Protein AF-A0A9D2WQG0-F1 (afdb_monomer_lite)

Secondary structure (DSSP, 8-state):
--HHHHHHHHHHHHHHHHSS--------------EEETTEEE--TTT-EEETTEEEEEHHHHHHHTT-EEEEETTTTEEEEEETTEEEEEETT-SEEEETTEEEE-SS--EEETTEEEEEHHHHTTSSS------S---------------PPP--HHHHHHHHT-TTS-EEEEE-S-HHHHHT---TT-EE--TTTHHHHHHHH---SSSEEEEE-SSSHHHHHHHT--

Foldseek 3Di:
DPPVVVVVVVVVVVVVVVPPDDDPPPPPQVADPFDDDPNDTQRLGPAWDQDPNFIWGFPCSLQVVVVWDWDADPVQQWIWTDDDPWIWIAHPFDQWIDINNDTGGHPHGFHADPNTTIDTSVVSHCSPDPPPPPDDDDDDDDDDDDDDFDDDDDDDPVVVVVQVPPPVADEAEEEQDDPVVVVVDDDPNYDYDHLVCLLPCVVVPVVDPPHHYHYDYPPCPSSVSSNRHD

Radius of gyration: 28.99 Å; chains: 1; bounding box: 103×36×68 Å

Organism: NCBI:txid182264

Structure (mmCIF, N/CA/C/O backbone):
data_AF-A0A9D2WQG0-F1
#
_entry.id   AF-A0A9D2WQG0-F1
#
loop_
_atom_site.group_PDB
_atom_site.id
_atom_site.type_symbol
_atom_site.label_atom_id
_atom_site.label_alt_id
_atom_site.label_comp_id
_atom_site.label_asym_id
_atom_site.label_entity_id
_atom_site.label_seq_id
_atom_site.pdbx_PDB_ins_code
_atom_site.Cartn_x
_atom_site.Cartn_y
_atom_site.Cartn_z
_atom_site.occupancy
_atom_site.B_iso_or_equiv
_atom_site.auth_seq_id
_atom_site.auth_comp_id
_atom_site.auth_asym_id
_atom_site.auth_atom_id
_atom_site.pdbx_PDB_model_num
ATOM 1 N N . MET A 1 1 ? -70.415 -8.897 -39.536 1.00 55.00 1 MET A N 1
ATOM 2 C CA . MET A 1 1 ? -68.997 -8.708 -39.123 1.00 55.00 1 MET A CA 1
ATOM 3 C C . MET A 1 1 ? -68.799 -8.681 -37.590 1.00 55.00 1 MET A C 1
ATOM 5 O O . MET A 1 1 ? -67.846 -8.077 -37.112 1.00 55.00 1 MET A O 1
ATOM 9 N N . SER A 1 2 ? -69.648 -9.351 -36.794 1.00 59.53 2 SER A N 1
ATOM 10 C CA . SER A 1 2 ? -69.689 -9.201 -35.322 1.00 59.53 2 SER A CA 1
ATOM 11 C C . SER A 1 2 ? -69.017 -10.330 -34.523 1.00 59.53 2 SER A C 1
ATOM 13 O O . SER A 1 2 ? -68.586 -10.102 -33.397 1.00 59.53 2 SER A O 1
ATOM 15 N N . ASN A 1 3 ? -68.875 -11.533 -35.093 1.00 54.84 3 ASN A N 1
ATOM 16 C CA . ASN A 1 3 ? -68.395 -12.703 -34.343 1.00 54.84 3 ASN A CA 1
ATOM 17 C C . ASN A 1 3 ? -66.867 -12.862 -34.341 1.00 54.84 3 ASN A C 1
ATOM 19 O O . ASN A 1 3 ? -66.312 -13.379 -33.376 1.00 54.84 3 ASN A O 1
ATOM 23 N N . LEU A 1 4 ? -66.171 -12.379 -35.378 1.00 64.56 4 LEU A N 1
ATOM 24 C CA . LEU A 1 4 ? -64.710 -12.490 -35.465 1.00 64.56 4 LEU A CA 1
ATOM 25 C C . LEU A 1 4 ? -64.010 -11.504 -34.518 1.00 64.56 4 LEU A C 1
ATOM 27 O O . LEU A 1 4 ? -63.102 -11.894 -33.79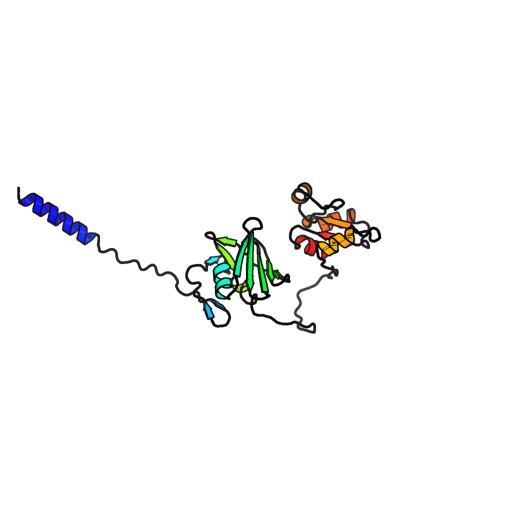6 1.00 64.56 4 LEU A O 1
ATOM 31 N N . LYS A 1 5 ? -64.502 -10.258 -34.424 1.00 61.44 5 LYS A N 1
ATOM 32 C CA . LYS A 1 5 ? -63.958 -9.251 -33.495 1.00 61.44 5 LYS A CA 1
ATOM 33 C C . LYS A 1 5 ? -64.145 -9.654 -32.025 1.00 61.44 5 LYS A C 1
ATOM 35 O O . LYS A 1 5 ? -63.224 -9.484 -31.240 1.00 61.44 5 LYS A O 1
ATOM 40 N N . ARG A 1 6 ? -65.285 -10.264 -31.660 1.00 61.56 6 ARG A N 1
ATOM 41 C CA . ARG A 1 6 ? -65.520 -10.785 -30.297 1.00 61.56 6 ARG A CA 1
ATOM 42 C C . ARG A 1 6 ? -64.604 -11.961 -29.944 1.00 61.56 6 ARG A C 1
ATOM 44 O O . ARG A 1 6 ? -64.091 -11.998 -28.831 1.00 61.56 6 ARG A O 1
ATOM 51 N N . LYS A 1 7 ? -64.354 -12.881 -30.885 1.00 64.25 7 LYS A N 1
ATOM 52 C CA . LYS A 1 7 ? -63.435 -14.014 -30.670 1.00 64.25 7 LYS A CA 1
ATOM 53 C C . LYS A 1 7 ? -61.975 -13.563 -30.557 1.00 64.25 7 LYS A C 1
ATOM 55 O O . LYS A 1 7 ? -61.269 -14.047 -29.683 1.00 64.25 7 LYS A O 1
ATOM 60 N N . VAL A 1 8 ? -61.550 -12.587 -31.365 1.00 69.50 8 VAL A N 1
ATOM 61 C CA . VAL A 1 8 ? -60.187 -12.030 -31.299 1.00 69.50 8 VAL A CA 1
ATOM 62 C C . VAL A 1 8 ? -59.962 -11.258 -29.994 1.00 69.50 8 VAL A C 1
ATOM 64 O O . VAL A 1 8 ? -58.943 -11.465 -29.345 1.00 69.50 8 VAL A O 1
ATOM 67 N N . VAL A 1 9 ? -60.929 -10.447 -29.546 1.00 67.38 9 VAL A N 1
ATOM 68 C CA . VAL A 1 9 ? -60.833 -9.740 -28.254 1.00 67.38 9 VAL A CA 1
ATOM 69 C C . VAL A 1 9 ? -60.824 -10.722 -27.076 1.00 67.38 9 VAL A C 1
ATOM 71 O O . VAL A 1 9 ? -60.046 -10.538 -26.148 1.00 67.38 9 VAL A O 1
ATOM 74 N N . SER A 1 10 ? -61.609 -11.805 -27.132 1.00 64.00 10 SER A N 1
ATOM 75 C CA . SER A 1 10 ? -61.616 -12.836 -26.082 1.00 64.00 10 SER A CA 1
ATOM 76 C C . SER A 1 10 ? -60.317 -13.653 -26.027 1.00 64.00 10 SER A C 1
ATOM 78 O O . SER A 1 10 ? -59.871 -13.992 -24.934 1.00 64.00 10 SER A O 1
ATOM 80 N N . CYS A 1 11 ? -59.691 -13.952 -27.172 1.00 63.59 11 CYS A N 1
ATOM 81 C CA . CYS A 1 11 ? -58.384 -14.620 -27.212 1.00 63.59 11 CYS A CA 1
ATOM 82 C C . CYS A 1 11 ? -57.248 -13.706 -26.729 1.00 63.59 11 CYS A C 1
ATOM 84 O O . CYS A 1 11 ? -56.362 -14.173 -26.018 1.00 63.59 11 CYS A O 1
ATOM 86 N N . LEU A 1 12 ? -57.286 -12.411 -27.063 1.00 63.06 12 LEU A N 1
ATOM 87 C CA . LEU A 1 12 ? -56.279 -11.446 -26.608 1.00 63.06 12 LEU A CA 1
ATOM 88 C C . LEU A 1 12 ? -56.389 -11.158 -25.102 1.00 63.06 12 LEU A C 1
ATOM 90 O O . LEU A 1 12 ? -55.361 -11.054 -24.439 1.00 63.06 12 LEU A O 1
ATOM 94 N N . LEU A 1 13 ? -57.604 -11.115 -24.537 1.00 61.44 13 LEU A N 1
ATOM 95 C CA . LEU A 1 13 ? -57.796 -10.976 -23.086 1.00 61.44 13 LEU A CA 1
ATOM 96 C C . LEU A 1 13 ? -57.322 -12.223 -22.318 1.00 61.44 13 LEU A C 1
ATOM 98 O O . LEU A 1 13 ? -56.735 -12.098 -21.248 1.00 61.44 13 LEU A O 1
ATOM 102 N N . GLY A 1 14 ? -57.546 -13.419 -22.876 1.00 60.59 14 GLY A N 1
ATOM 103 C CA . GLY A 1 14 ? -57.100 -14.681 -22.277 1.00 60.59 14 GLY A CA 1
ATOM 104 C C . GLY A 1 14 ? -55.577 -14.845 -22.274 1.00 60.59 14 GLY A C 1
ATOM 105 O O . GLY A 1 14 ? -55.018 -15.314 -21.289 1.00 60.59 14 GLY A O 1
ATOM 106 N N . ILE A 1 15 ? -54.897 -14.398 -23.336 1.00 62.31 15 ILE A N 1
ATOM 107 C CA . ILE A 1 15 ? -53.425 -14.390 -23.409 1.00 62.31 15 ILE A CA 1
ATOM 108 C C . ILE A 1 15 ? -52.827 -13.325 -22.477 1.00 62.31 15 ILE A C 1
ATOM 110 O O . ILE A 1 15 ? -51.799 -13.581 -21.856 1.00 62.31 15 ILE A O 1
ATOM 114 N N . TYR A 1 16 ? -53.494 -12.176 -22.304 1.00 59.81 16 TYR A N 1
ATOM 115 C CA . TYR A 1 16 ? -53.079 -11.155 -21.334 1.00 59.81 16 TYR A CA 1
ATOM 116 C C . TYR A 1 16 ? -53.211 -11.650 -19.882 1.00 59.81 16 TYR A C 1
ATOM 118 O O . TYR A 1 16 ? -52.336 -11.381 -19.066 1.00 59.81 16 TYR A O 1
ATOM 126 N N . LEU A 1 17 ? -54.242 -12.447 -19.572 1.00 57.31 17 LEU A N 1
ATOM 127 C CA . LEU A 1 17 ? -54.431 -13.039 -18.241 1.00 57.31 17 LEU A CA 1
ATOM 128 C C . LEU A 1 17 ? -53.469 -14.210 -17.947 1.00 57.31 17 LEU A C 1
ATOM 130 O O . LEU A 1 17 ? -53.229 -14.530 -16.786 1.00 57.31 17 LEU A O 1
ATOM 134 N N . LEU A 1 18 ? -52.904 -14.842 -18.984 1.00 51.50 18 LEU A N 1
ATOM 135 C CA . LEU A 1 18 ? -51.912 -15.918 -18.848 1.00 51.50 18 LEU A CA 1
ATOM 136 C C . LEU A 1 18 ? -50.477 -15.383 -18.675 1.00 51.50 18 LEU A C 1
ATOM 138 O O . LEU A 1 18 ? -49.587 -16.132 -18.286 1.00 51.50 18 LEU A O 1
ATOM 142 N N . PHE A 1 19 ? -50.249 -14.092 -18.940 1.00 52.84 19 PHE A N 1
ATOM 143 C CA . PHE A 1 19 ? -48.934 -13.450 -18.830 1.00 52.84 19 PHE A CA 1
ATOM 144 C C . PHE A 1 19 ? -48.714 -12.708 -17.499 1.00 52.84 19 PHE A C 1
ATOM 146 O O . PHE A 1 19 ? -47.602 -12.265 -17.223 1.00 52.84 19 PHE A O 1
ATOM 153 N N . THR A 1 20 ? -49.740 -12.583 -16.649 1.00 53.69 20 THR A N 1
ATOM 154 C CA . THR A 1 20 ? -49.651 -11.876 -15.354 1.00 53.69 20 THR A CA 1
ATOM 155 C C . THR A 1 20 ? -49.352 -12.781 -14.160 1.00 53.69 20 THR A C 1
ATOM 157 O O . THR A 1 20 ? -49.432 -12.326 -13.024 1.00 53.69 20 THR A O 1
ATOM 160 N N . PHE A 1 21 ? -49.015 -14.053 -14.380 1.00 60.06 21 PHE A N 1
ATOM 161 C CA . PHE A 1 21 ? -48.694 -14.988 -13.300 1.00 60.06 21 PHE A CA 1
ATOM 162 C C . PHE A 1 21 ? -47.291 -15.576 -13.472 1.00 60.06 21 PHE A C 1
ATOM 164 O O . PHE A 1 21 ? -47.106 -16.788 -13.540 1.00 60.06 21 PHE A O 1
ATOM 171 N N . LEU A 1 22 ? -46.280 -14.703 -13.532 1.00 60.56 22 LEU A N 1
ATOM 172 C CA . LEU A 1 22 ? -44.981 -15.117 -13.016 1.00 60.56 22 LEU A CA 1
ATOM 173 C C . LEU A 1 22 ? -45.089 -15.103 -11.488 1.00 60.56 22 LEU A C 1
ATOM 175 O O . LEU A 1 22 ? -45.423 -14.053 -10.930 1.00 60.56 22 LEU A O 1
ATOM 179 N N . PRO A 1 23 ? -44.811 -16.220 -10.792 1.00 58.19 23 PRO A N 1
ATOM 180 C CA . PRO A 1 23 ? -44.488 -16.115 -9.384 1.00 58.19 23 PRO A CA 1
ATOM 181 C C . PRO A 1 23 ? -43.295 -15.165 -9.302 1.00 58.19 23 PRO A C 1
ATOM 183 O O . PRO A 1 23 ? -42.311 -15.337 -10.026 1.00 58.19 23 PRO A O 1
ATOM 186 N N . ALA A 1 24 ? -43.410 -14.128 -8.475 1.00 61.81 24 ALA A N 1
ATOM 187 C CA . ALA A 1 24 ? -42.251 -13.363 -8.073 1.00 61.81 24 ALA A CA 1
ATOM 188 C C . ALA A 1 24 ? -41.263 -14.379 -7.494 1.00 61.81 24 ALA A C 1
ATOM 190 O O . ALA A 1 24 ? -41.467 -14.905 -6.402 1.00 61.81 24 ALA A O 1
ATOM 191 N N . VAL A 1 25 ? -40.236 -14.719 -8.272 1.00 53.88 25 VAL A N 1
ATOM 192 C CA . VAL A 1 25 ? -39.009 -15.270 -7.722 1.00 53.88 25 VAL A CA 1
ATOM 193 C C . VAL A 1 25 ? -38.505 -14.151 -6.831 1.00 53.88 25 VAL A C 1
ATOM 195 O O . VAL A 1 25 ? -37.911 -13.182 -7.299 1.00 53.88 25 VAL A O 1
ATOM 198 N N . CYS A 1 26 ? -38.854 -14.229 -5.551 1.00 42.22 26 CYS A N 1
ATOM 199 C CA . CYS A 1 26 ? -38.124 -13.524 -4.526 1.00 42.22 26 CYS A CA 1
ATOM 200 C C . CYS A 1 26 ? -36.711 -14.084 -4.633 1.00 42.22 26 CYS A C 1
ATOM 202 O O . CYS A 1 26 ? -36.468 -15.237 -4.280 1.00 42.22 26 CYS A O 1
ATOM 204 N N . ALA A 1 27 ? -35.813 -13.313 -5.243 1.00 58.03 27 ALA A N 1
ATOM 205 C CA . ALA A 1 27 ? -34.399 -13.559 -5.086 1.00 58.03 27 ALA A CA 1
ATOM 206 C C . ALA A 1 27 ? -34.145 -13.507 -3.578 1.00 58.03 27 ALA A C 1
ATOM 208 O O . ALA A 1 27 ? -34.319 -12.463 -2.952 1.00 58.03 27 ALA A O 1
ATOM 209 N N . GLU A 1 28 ? -33.834 -14.654 -2.988 1.00 49.28 28 GLU A N 1
ATOM 210 C CA . GLU A 1 28 ? -33.320 -14.719 -1.631 1.00 49.28 28 GLU A CA 1
ATOM 211 C C . GLU A 1 28 ? -31.863 -14.269 -1.732 1.00 49.28 28 GLU A C 1
ATOM 213 O O . GLU A 1 28 ? -30.939 -15.050 -1.954 1.00 49.28 28 GLU A O 1
ATOM 218 N N . GLU A 1 29 ? -31.677 -12.951 -1.727 1.00 46.50 29 GLU A N 1
ATOM 219 C CA . GLU A 1 29 ? -30.371 -12.363 -1.491 1.00 46.50 29 GLU A CA 1
ATOM 220 C C . GLU A 1 29 ? -30.005 -12.722 -0.049 1.00 46.50 29 GLU A C 1
ATOM 222 O O . GLU A 1 29 ? -30.834 -12.599 0.852 1.00 46.50 29 GLU A O 1
ATOM 227 N N . LEU A 1 30 ? -28.803 -13.259 0.162 1.00 40.56 30 LEU A N 1
ATOM 228 C CA . LEU A 1 30 ? -28.282 -13.571 1.491 1.00 40.56 30 LEU A CA 1
ATOM 229 C C . LEU A 1 30 ? -28.163 -12.261 2.279 1.00 40.56 30 LEU A C 1
ATOM 231 O O . LEU A 1 30 ? -27.129 -11.598 2.247 1.00 40.56 30 LEU A O 1
ATOM 235 N N . THR A 1 31 ? -29.246 -11.867 2.939 1.00 44.22 31 THR A N 1
ATOM 236 C CA . THR A 1 31 ? -29.311 -10.646 3.729 1.00 44.22 31 THR A CA 1
ATOM 237 C C . THR A 1 31 ? -28.752 -10.902 5.120 1.00 44.22 31 THR A C 1
ATOM 239 O O . THR A 1 31 ? -29.157 -11.848 5.792 1.00 44.22 31 THR A O 1
ATOM 242 N N . ASP A 1 32 ? -27.884 -9.986 5.533 1.00 44.72 32 ASP A N 1
ATOM 243 C CA . ASP A 1 32 ? -27.250 -9.803 6.837 1.00 44.72 32 ASP A CA 1
ATOM 244 C C . ASP A 1 32 ? -25.906 -10.503 7.069 1.00 44.72 32 ASP A C 1
ATOM 246 O O . ASP A 1 32 ? -25.707 -11.267 8.012 1.00 44.72 32 ASP A O 1
ATOM 250 N N . VAL A 1 33 ? -24.893 -10.090 6.295 1.00 46.59 33 VAL A N 1
ATOM 251 C CA . VAL A 1 33 ? -23.537 -9.996 6.863 1.00 46.59 33 VAL A CA 1
ATOM 252 C C . VAL A 1 33 ? -23.467 -8.719 7.703 1.00 46.59 33 VAL A C 1
ATOM 254 O O . VAL A 1 33 ? -23.172 -7.631 7.204 1.00 46.59 33 VAL A O 1
ATOM 257 N N . THR A 1 34 ? -23.758 -8.842 8.997 1.00 45.56 34 THR A N 1
ATOM 258 C CA . THR A 1 34 ? -23.623 -7.741 9.957 1.00 45.56 34 THR A CA 1
ATOM 259 C C . THR A 1 34 ? -22.158 -7.568 10.347 1.00 45.56 34 THR A C 1
ATOM 261 O O . THR A 1 34 ? -21.597 -8.395 11.070 1.00 45.56 34 THR A O 1
ATOM 264 N N . LEU A 1 35 ? -21.529 -6.482 9.892 1.00 46.50 35 LEU A N 1
ATOM 265 C CA . LEU A 1 35 ? -20.227 -6.061 10.403 1.00 46.50 35 LEU A CA 1
ATOM 266 C C . LEU A 1 35 ? -20.463 -5.149 11.612 1.00 46.50 35 LEU A C 1
ATOM 268 O O . LEU A 1 35 ? -20.943 -4.023 11.470 1.00 46.50 35 LEU A O 1
ATOM 272 N N . SER A 1 36 ? -20.137 -5.637 12.806 1.00 47.31 36 SER A N 1
ATOM 273 C CA . SER A 1 36 ? -20.145 -4.823 14.023 1.00 47.31 36 SER A CA 1
ATOM 274 C C . SER A 1 36 ? -18.804 -4.113 14.163 1.00 47.31 36 SER A C 1
ATOM 276 O O . SER A 1 36 ? -17.790 -4.761 14.413 1.00 47.31 36 SER A O 1
ATOM 278 N N . VAL A 1 37 ? -18.796 -2.783 14.048 1.00 52.56 37 VAL A N 1
ATOM 279 C CA . VAL A 1 37 ? -17.627 -1.959 14.392 1.00 52.56 37 VAL A CA 1
ATOM 280 C C . VAL A 1 37 ? -18.011 -1.089 15.587 1.00 52.56 37 VAL A C 1
ATOM 282 O O . VAL A 1 37 ? -18.927 -0.275 15.497 1.00 52.56 37 VAL A O 1
ATOM 285 N N . ASN A 1 38 ? -17.361 -1.296 16.739 1.00 43.19 38 ASN A N 1
ATOM 286 C CA . ASN A 1 38 ? -17.636 -0.572 17.993 1.00 43.19 38 ASN A CA 1
ATOM 287 C C . ASN A 1 38 ? -19.110 -0.623 18.468 1.00 43.19 38 ASN A C 1
ATOM 289 O O . ASN A 1 38 ? -19.630 0.351 19.004 1.00 43.19 38 ASN A O 1
ATOM 293 N N . GLY A 1 39 ? -19.808 -1.746 18.251 1.00 48.88 39 GLY A N 1
ATOM 294 C CA . GLY A 1 39 ? -21.201 -1.939 18.689 1.00 48.88 39 GLY A CA 1
ATOM 295 C C . GLY A 1 39 ? -22.271 -1.300 17.792 1.00 48.88 39 GLY A C 1
ATOM 296 O O . GLY A 1 39 ? -23.459 -1.489 18.048 1.00 48.88 39 GLY A O 1
ATOM 297 N N . LYS A 1 40 ? -21.880 -0.596 16.719 1.00 48.25 40 LYS A N 1
ATOM 298 C CA . LYS A 1 40 ? -22.791 -0.120 15.668 1.00 48.25 40 LYS A CA 1
ATOM 299 C C . LYS A 1 40 ? -22.873 -1.192 14.577 1.00 48.25 40 LYS A C 1
ATOM 301 O O . LYS A 1 40 ? -21.867 -1.502 13.938 1.00 48.25 40 LYS A O 1
ATOM 306 N N . VAL A 1 41 ? -24.057 -1.774 14.386 1.00 53.88 41 VAL A N 1
ATOM 307 C CA . VAL A 1 41 ? -24.316 -2.716 13.288 1.00 53.88 41 VAL A CA 1
ATOM 308 C C . VAL A 1 41 ? -24.329 -1.923 11.987 1.00 53.88 41 VAL A C 1
ATOM 310 O O . VAL A 1 41 ? -25.212 -1.092 11.770 1.00 53.88 41 VAL A O 1
ATOM 313 N N . LEU A 1 42 ? -23.323 -2.144 11.143 1.00 56.44 42 LEU A N 1
ATOM 314 C CA . LEU A 1 42 ? -23.253 -1.525 9.830 1.00 56.44 42 LEU A CA 1
ATOM 315 C C . LEU A 1 42 ? -24.020 -2.389 8.832 1.00 56.44 42 LEU A C 1
ATOM 317 O O . LEU A 1 42 ? -23.685 -3.558 8.633 1.00 56.44 42 LEU A O 1
ATOM 321 N N . ALA A 1 43 ? -25.023 -1.813 8.173 1.00 51.56 43 ALA A N 1
ATOM 322 C CA . ALA A 1 43 ? -25.698 -2.461 7.056 1.00 51.56 43 ALA A CA 1
ATOM 323 C C . ALA A 1 43 ? -24.783 -2.435 5.816 1.00 51.56 43 ALA A C 1
ATOM 325 O O . ALA A 1 43 ? -25.008 -1.686 4.871 1.00 51.56 43 ALA A O 1
ATOM 326 N N . VAL A 1 44 ? -23.739 -3.273 5.793 1.00 53.09 44 VAL A N 1
ATOM 327 C CA . VAL A 1 44 ? -22.827 -3.461 4.635 1.00 53.09 44 VAL A CA 1
ATOM 328 C C . VAL A 1 44 ? -23.479 -4.335 3.542 1.00 53.09 44 VAL A C 1
ATOM 330 O O . VAL A 1 44 ? -22.808 -4.963 2.723 1.00 53.09 44 VAL A O 1
ATOM 333 N N . ASN A 1 45 ? -24.812 -4.395 3.544 1.00 48.06 45 ASN A N 1
ATOM 334 C CA . ASN A 1 45 ? -25.618 -5.545 3.135 1.00 48.06 45 ASN A CA 1
ATOM 335 C C . ASN A 1 45 ? -25.647 -5.858 1.635 1.00 48.06 45 ASN A C 1
ATOM 337 O O . ASN A 1 45 ? -26.208 -6.867 1.249 1.00 48.06 45 ASN A O 1
ATOM 341 N N . SER A 1 46 ? -25.057 -5.029 0.777 1.00 51.62 46 SER A N 1
ATOM 342 C CA . SER A 1 46 ? -25.090 -5.261 -0.677 1.00 5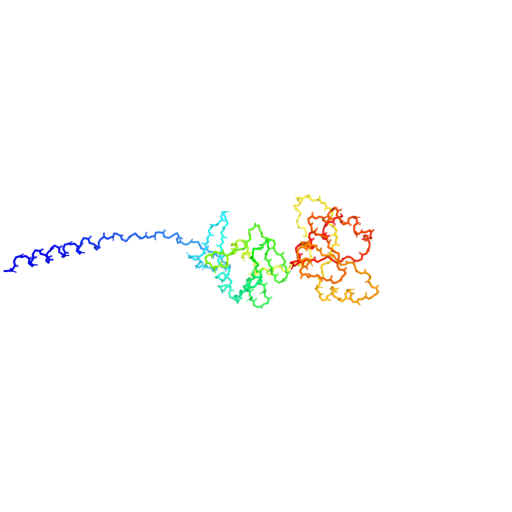1.62 46 SER A CA 1
ATOM 343 C C . SER A 1 46 ? -23.724 -5.184 -1.353 1.00 51.62 46 SER A C 1
ATOM 345 O O . SER A 1 46 ? -23.632 -5.160 -2.579 1.00 51.62 46 SER A O 1
ATOM 347 N N . ALA A 1 47 ? -22.640 -5.080 -0.580 1.00 63.94 47 ALA A N 1
ATOM 348 C CA . ALA A 1 47 ? -21.339 -4.749 -1.156 1.00 63.94 47 ALA A CA 1
ATOM 349 C C . ALA A 1 47 ? -20.149 -5.509 -0.572 1.00 63.94 47 ALA A C 1
ATOM 351 O O . ALA A 1 47 ? -19.074 -5.454 -1.168 1.00 63.94 47 ALA A O 1
ATOM 352 N N . ALA A 1 48 ? -20.308 -6.194 0.561 1.00 72.88 48 ALA A N 1
ATOM 353 C CA . ALA A 1 48 ? -19.294 -7.132 1.016 1.00 72.88 48 ALA A CA 1
ATOM 354 C C . ALA A 1 48 ? -19.284 -8.361 0.098 1.00 72.88 48 ALA A C 1
ATOM 356 O O . ALA A 1 48 ? -20.338 -8.865 -0.284 1.00 72.88 48 ALA A O 1
ATOM 357 N N . ILE A 1 49 ? -18.097 -8.847 -0.252 1.00 76.44 49 ILE A N 1
ATOM 358 C CA . ILE A 1 49 ? -17.937 -10.071 -1.040 1.00 76.44 49 ILE A CA 1
ATOM 359 C C . ILE A 1 49 ? -17.008 -11.022 -0.306 1.00 76.44 49 ILE A C 1
ATOM 361 O O . ILE A 1 49 ? -16.069 -10.592 0.361 1.00 76.44 49 ILE A O 1
ATOM 365 N N . VAL A 1 50 ? -17.244 -12.319 -0.451 1.00 76.75 50 VAL A N 1
ATOM 366 C CA . VAL A 1 50 ? -16.289 -13.335 -0.016 1.00 76.75 50 VAL A CA 1
ATOM 367 C C . VAL A 1 50 ? -15.433 -13.704 -1.214 1.00 76.75 50 VAL A C 1
ATOM 369 O O . VAL A 1 50 ? -15.954 -14.132 -2.240 1.00 76.75 50 VAL A O 1
ATOM 372 N N . ASP A 1 51 ? -14.123 -13.557 -1.077 1.00 68.88 51 ASP A N 1
ATOM 373 C CA . ASP A 1 51 ? -13.163 -14.011 -2.072 1.00 68.88 51 ASP A CA 1
ATOM 374 C C . ASP A 1 51 ? -12.091 -14.867 -1.400 1.00 68.88 51 ASP A C 1
ATOM 376 O O . ASP A 1 51 ? -11.437 -14.424 -0.456 1.00 68.88 51 ASP A O 1
ATOM 380 N N . ASN A 1 52 ? -11.929 -16.107 -1.873 1.00 71.56 52 ASN A N 1
ATOM 381 C CA . ASN A 1 52 ? -10.955 -17.069 -1.344 1.00 71.56 52 ASN A CA 1
ATOM 382 C C . ASN A 1 52 ? -11.006 -17.219 0.191 1.00 71.56 52 ASN A C 1
ATOM 384 O O . ASN A 1 52 ? -9.983 -17.232 0.870 1.00 71.56 52 ASN A O 1
ATOM 388 N N . GLY A 1 53 ? -12.216 -17.277 0.756 1.00 76.00 53 GLY A N 1
ATOM 389 C CA . GLY A 1 53 ? -12.429 -17.389 2.205 1.00 76.00 53 GLY A CA 1
ATOM 390 C C . GLY A 1 53 ? -12.186 -16.097 2.995 1.00 76.00 53 GLY A C 1
ATOM 391 O O . GLY A 1 53 ? -12.379 -16.085 4.206 1.00 76.00 53 GLY A O 1
ATOM 392 N N . THR A 1 54 ? -11.814 -15.001 2.331 1.00 78.81 54 THR A N 1
ATOM 393 C CA . THR A 1 54 ? -11.647 -13.683 2.950 1.00 78.81 54 THR A CA 1
ATOM 394 C C . THR A 1 54 ? -12.838 -12.795 2.631 1.00 78.81 54 THR A C 1
ATOM 396 O O . THR A 1 54 ? -13.203 -12.608 1.471 1.00 78.81 54 THR A O 1
ATOM 399 N N . VAL A 1 55 ? -13.435 -12.206 3.664 1.00 82.44 55 VAL A N 1
ATOM 400 C CA . VAL A 1 55 ? -14.487 -11.201 3.497 1.00 82.44 55 VAL A CA 1
ATOM 401 C C . VAL A 1 55 ? -13.835 -9.876 3.125 1.00 82.44 55 VAL A C 1
ATOM 403 O O . VAL A 1 55 ? -13.065 -9.311 3.903 1.00 82.44 55 VAL A O 1
ATOM 406 N N . LEU A 1 56 ? -14.151 -9.369 1.943 1.00 86.00 56 LEU A N 1
ATOM 407 C CA . LEU A 1 56 ? -13.770 -8.043 1.494 1.00 86.00 56 LEU A CA 1
ATOM 408 C C . LEU A 1 56 ? -14.953 -7.096 1.630 1.00 86.00 56 LEU A C 1
ATOM 410 O O . LEU A 1 56 ? -16.067 -7.405 1.211 1.00 86.00 56 LEU A O 1
ATOM 414 N N . VAL A 1 57 ? -14.689 -5.913 2.159 1.00 88.12 57 VAL A N 1
ATOM 415 C CA . VAL A 1 57 ? -15.681 -4.863 2.379 1.00 88.12 57 VAL A CA 1
ATOM 416 C C . VAL A 1 57 ? -15.290 -3.603 1.609 1.00 88.12 57 VAL A C 1
ATOM 418 O O . VAL A 1 57 ? -14.098 -3.357 1.405 1.00 88.12 57 VAL A O 1
ATOM 421 N N . PRO A 1 58 ? -16.249 -2.776 1.161 1.00 89.75 58 PRO A N 1
ATOM 422 C CA . PRO A 1 58 ? -15.918 -1.544 0.462 1.00 89.75 58 PRO A CA 1
ATOM 423 C C . PRO A 1 58 ? -15.246 -0.559 1.416 1.00 89.75 58 PRO A C 1
ATOM 425 O O . PRO A 1 58 ? -15.853 -0.137 2.401 1.00 89.75 58 PRO A O 1
ATOM 428 N N . PHE A 1 59 ? -14.023 -0.145 1.085 1.00 89.75 59 PHE A N 1
ATOM 429 C CA . PHE A 1 59 ? -13.215 0.785 1.877 1.00 89.75 59 PHE A CA 1
ATOM 430 C C . PHE A 1 59 ? -14.022 2.034 2.247 1.00 89.75 59 PHE A C 1
ATOM 432 O O . PHE A 1 59 ? -14.176 2.364 3.418 1.00 89.75 59 PHE A O 1
ATOM 439 N N . ARG A 1 60 ? -14.635 2.678 1.248 1.00 89.50 60 ARG A N 1
ATOM 440 C CA . ARG A 1 60 ? -15.442 3.883 1.458 1.00 89.50 60 ARG A CA 1
ATOM 441 C C . ARG A 1 60 ? -16.595 3.662 2.441 1.00 89.50 60 ARG A C 1
ATOM 443 O O . ARG A 1 60 ? -16.714 4.424 3.388 1.00 89.50 60 ARG A O 1
ATOM 450 N N . ALA A 1 61 ? -17.408 2.627 2.220 1.00 85.06 61 ALA A N 1
ATOM 451 C CA . ALA A 1 61 ? -18.603 2.375 3.028 1.00 85.06 61 ALA A CA 1
ATOM 452 C C . ALA A 1 61 ? -18.250 2.175 4.504 1.00 85.06 61 ALA A C 1
ATOM 454 O O . ALA A 1 61 ? -18.921 2.700 5.381 1.00 85.06 61 ALA A O 1
ATOM 455 N N . VAL A 1 62 ? -17.160 1.457 4.766 1.00 84.44 62 VAL A N 1
ATOM 456 C CA . VAL A 1 62 ? -16.668 1.232 6.122 1.00 84.44 62 VAL A CA 1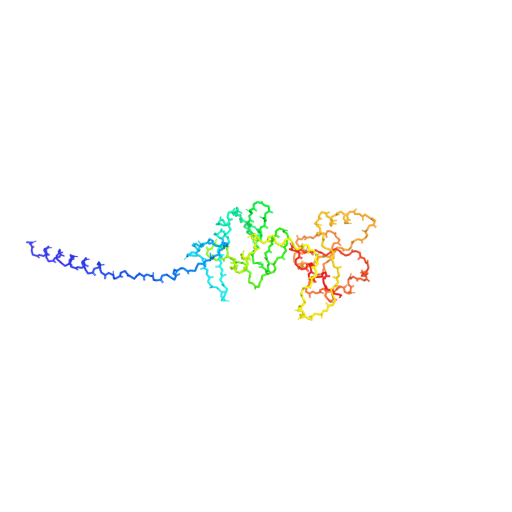
ATOM 457 C C . VAL A 1 62 ? -16.195 2.534 6.765 1.00 84.44 62 VAL A C 1
ATOM 459 O O . VAL A 1 62 ? -16.615 2.858 7.871 1.00 84.44 62 VAL A O 1
ATOM 462 N N . PHE A 1 63 ? -15.316 3.286 6.103 1.00 85.94 63 PHE A N 1
ATOM 463 C CA . PHE A 1 63 ? -14.670 4.436 6.734 1.00 85.94 63 PHE A CA 1
ATOM 464 C C . PHE A 1 63 ? -15.573 5.671 6.828 1.00 85.94 63 PHE A C 1
ATOM 466 O O . PHE A 1 63 ? -15.512 6.370 7.838 1.00 85.94 63 PHE A O 1
ATOM 473 N N . GLU A 1 64 ? -16.457 5.913 5.856 1.00 86.94 64 GLU A N 1
ATOM 474 C CA . GLU A 1 64 ? -17.446 7.001 5.935 1.00 86.94 64 GLU A CA 1
ATOM 475 C C . GLU A 1 64 ? -18.447 6.769 7.072 1.00 86.94 64 GLU A C 1
ATOM 477 O O . GLU A 1 64 ? -18.751 7.690 7.830 1.00 86.94 64 GLU A O 1
ATOM 482 N N . GLU A 1 65 ? -18.885 5.526 7.275 1.00 82.00 65 GLU A N 1
ATOM 483 C CA . GLU A 1 65 ? -19.742 5.156 8.405 1.00 82.00 65 GLU A CA 1
ATOM 484 C C . GLU A 1 65 ? -19.059 5.305 9.769 1.00 82.00 65 GLU A C 1
ATOM 486 O O . GLU A 1 65 ? -19.716 5.586 10.779 1.00 82.00 65 GLU A O 1
ATOM 491 N N . LEU A 1 66 ? -17.732 5.149 9.801 1.00 80.31 66 LEU A N 1
ATOM 492 C CA . LEU A 1 66 ? -16.904 5.450 10.968 1.00 80.31 66 LEU A CA 1
ATOM 493 C C . LEU A 1 66 ? -16.656 6.953 11.147 1.00 80.31 66 LEU A C 1
ATOM 495 O O . LEU A 1 66 ? -16.029 7.346 12.135 1.00 80.31 66 LEU A O 1
ATOM 499 N N . GLY A 1 67 ? -17.167 7.796 10.248 1.00 81.94 67 GLY A N 1
ATOM 500 C CA . GLY A 1 67 ? -17.039 9.250 10.287 1.00 81.94 67 GLY A CA 1
ATOM 501 C C . GLY A 1 67 ? -15.724 9.776 9.712 1.00 81.94 67 GLY A C 1
ATOM 502 O O . GLY A 1 67 ? -15.325 10.886 10.054 1.00 81.94 67 GLY A O 1
ATOM 503 N N . ALA A 1 68 ? -15.025 8.989 8.893 1.00 86.62 68 ALA A N 1
ATOM 504 C CA . ALA A 1 68 ? -13.830 9.431 8.185 1.00 86.62 68 ALA A CA 1
ATOM 505 C C . ALA A 1 68 ? -14.181 10.029 6.814 1.00 86.62 68 ALA A C 1
ATOM 507 O O . ALA A 1 68 ? -15.056 9.535 6.104 1.00 86.62 68 ALA A O 1
ATOM 508 N N . ALA A 1 69 ? -13.449 11.060 6.403 1.00 81.12 69 ALA A N 1
ATOM 509 C CA . ALA A 1 69 ? -13.463 11.549 5.031 1.00 81.12 69 ALA A CA 1
ATOM 510 C C . ALA A 1 69 ? -12.627 10.617 4.145 1.00 81.12 69 ALA A C 1
ATOM 512 O O . ALA A 1 69 ? -11.482 10.315 4.484 1.00 81.12 69 ALA A O 1
ATOM 513 N N . VAL A 1 70 ? -13.175 10.176 3.009 1.00 90.50 70 VAL A N 1
ATOM 514 C CA . VAL A 1 70 ? -12.514 9.210 2.120 1.00 90.50 70 VAL A CA 1
ATOM 515 C C . VAL A 1 70 ? -12.178 9.824 0.765 1.00 90.50 70 VAL A C 1
ATOM 517 O O . VAL A 1 70 ? -13.048 10.368 0.084 1.00 90.50 70 VAL A O 1
ATOM 520 N N . THR A 1 71 ? -10.933 9.666 0.315 1.00 85.25 71 THR A N 1
ATOM 521 C CA . THR A 1 71 ? -10.491 10.080 -1.026 1.00 85.25 71 THR A CA 1
ATOM 522 C C . THR A 1 71 ? -9.816 8.932 -1.777 1.00 85.25 71 THR A C 1
ATOM 524 O O . THR A 1 71 ? -9.355 7.954 -1.190 1.00 85.25 71 THR A O 1
ATOM 527 N N . TRP A 1 72 ? -9.800 9.024 -3.108 1.00 87.31 72 TRP A N 1
ATOM 528 C CA . TRP A 1 72 ? -9.152 8.053 -3.988 1.00 87.31 72 TRP A CA 1
ATOM 529 C C . TRP A 1 72 ? -8.261 8.776 -4.991 1.00 87.31 72 TRP A C 1
ATOM 531 O O . TRP A 1 72 ? -8.739 9.611 -5.761 1.00 87.31 72 TRP A O 1
ATOM 541 N N . ASP A 1 73 ? -6.986 8.408 -5.015 1.00 79.69 73 ASP A N 1
ATOM 542 C CA . ASP A 1 73 ? -6.035 8.819 -6.034 1.00 79.69 73 ASP A CA 1
ATOM 543 C C . ASP A 1 73 ? -5.935 7.734 -7.114 1.00 79.69 73 ASP A C 1
ATOM 545 O O . ASP A 1 73 ? -5.432 6.627 -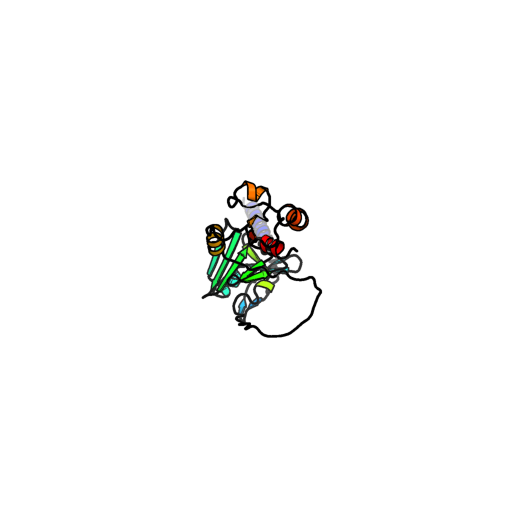6.901 1.00 79.69 73 ASP A O 1
ATOM 549 N N . LYS A 1 74 ? -6.420 8.072 -8.313 1.00 81.75 74 LYS A N 1
ATOM 550 C CA . LYS A 1 74 ? -6.426 7.180 -9.480 1.00 81.75 74 LYS A CA 1
ATOM 551 C C . LYS A 1 74 ? -5.037 6.933 -10.063 1.00 81.75 74 LYS A C 1
ATOM 553 O O . LYS A 1 74 ? -4.868 5.885 -10.697 1.00 81.75 74 LYS A O 1
ATOM 558 N N . VAL A 1 75 ? -4.119 7.889 -9.909 1.00 71.56 75 VAL A N 1
ATOM 559 C CA . VAL A 1 75 ? -2.759 7.853 -10.461 1.00 71.56 75 VAL A CA 1
ATOM 560 C C . VAL A 1 75 ? -1.906 6.945 -9.593 1.00 71.56 75 VAL A C 1
ATOM 562 O O . VAL A 1 75 ? -1.340 5.978 -10.093 1.00 71.56 75 VAL A O 1
ATOM 565 N N . THR A 1 76 ? -1.887 7.201 -8.283 1.00 70.94 76 THR A N 1
ATOM 566 C CA . THR A 1 76 ? -1.077 6.416 -7.338 1.00 70.94 76 THR A CA 1
ATOM 567 C C . THR A 1 76 ? -1.771 5.146 -6.841 1.00 70.94 76 THR A C 1
ATOM 569 O O . THR A 1 76 ? -1.146 4.348 -6.146 1.00 70.94 76 THR A O 1
ATOM 572 N N . LYS A 1 77 ? -3.045 4.940 -7.210 1.00 83.94 77 LYS A N 1
ATOM 573 C CA . LYS A 1 77 ? -3.890 3.811 -6.784 1.00 83.94 77 LYS A CA 1
ATOM 574 C C . LYS A 1 77 ? -3.989 3.701 -5.260 1.00 83.94 77 LYS A C 1
ATOM 576 O O . LYS A 1 77 ? -3.888 2.606 -4.705 1.00 83.94 77 LYS A O 1
ATOM 581 N N . LYS A 1 78 ? -4.192 4.839 -4.590 1.00 87.31 78 LYS A N 1
ATOM 582 C CA . LYS A 1 78 ? -4.283 4.940 -3.126 1.00 87.31 78 LYS A CA 1
ATOM 583 C C . LYS A 1 78 ? -5.651 5.438 -2.682 1.00 87.31 78 LYS A C 1
ATOM 585 O O . LYS A 1 78 ? -6.135 6.466 -3.152 1.00 87.31 78 LYS A O 1
ATOM 590 N N . ALA A 1 79 ? -6.259 4.711 -1.755 1.00 87.25 79 ALA A N 1
ATOM 591 C CA . ALA A 1 79 ? -7.425 5.135 -1.001 1.00 87.25 79 ALA A CA 1
ATOM 592 C C . ALA A 1 79 ? -6.969 5.709 0.340 1.00 87.25 79 ALA A C 1
ATOM 594 O O . ALA A 1 79 ? -6.155 5.099 1.034 1.00 87.25 79 ALA A O 1
ATOM 595 N N . TYR A 1 80 ? -7.510 6.866 0.697 1.00 85.00 80 TYR A N 1
ATOM 596 C CA . TYR A 1 80 ? -7.228 7.554 1.948 1.00 85.00 80 TYR A CA 1
ATOM 597 C C . TYR A 1 80 ? -8.511 7.632 2.761 1.00 85.00 80 TYR A C 1
ATOM 599 O O . TYR A 1 80 ? -9.564 7.940 2.205 1.00 85.00 80 TYR A O 1
ATOM 607 N N . ALA A 1 81 ? -8.422 7.380 4.060 1.00 88.19 81 ALA A N 1
ATOM 608 C CA . ALA A 1 81 ? -9.476 7.663 5.021 1.00 88.19 81 ALA A CA 1
ATOM 609 C C . ALA A 1 81 ? -8.895 8.513 6.152 1.00 88.19 81 ALA A C 1
ATOM 611 O O . ALA A 1 81 ? -7.929 8.105 6.793 1.00 88.19 81 ALA A O 1
ATOM 612 N N . THR A 1 82 ? -9.491 9.674 6.404 1.00 81.19 82 THR A N 1
ATOM 613 C CA . THR A 1 82 ? -9.016 10.625 7.413 1.00 81.19 82 THR A CA 1
ATOM 614 C C . THR A 1 82 ? -10.116 10.923 8.416 1.00 81.19 82 THR A C 1
ATOM 616 O O . THR A 1 82 ? -11.201 11.364 8.035 1.00 81.19 82 THR A O 1
ATOM 619 N N . LYS A 1 83 ? -9.836 10.729 9.703 1.00 82.88 83 LYS A N 1
ATOM 620 C CA . LYS A 1 83 ? -10.732 11.110 10.799 1.00 82.88 83 LYS A CA 1
ATOM 621 C C . LYS A 1 83 ? -9.922 11.740 11.918 1.00 82.88 83 LYS A C 1
ATOM 623 O O . LYS A 1 83 ? -9.011 11.100 12.434 1.00 82.88 83 LYS A O 1
ATOM 628 N N . GLU A 1 84 ? -10.285 12.959 12.311 1.00 83.12 84 GLU A N 1
ATOM 629 C CA . GLU A 1 84 ? -9.551 13.742 13.315 1.00 83.12 84 GLU A CA 1
ATOM 630 C C . GLU A 1 84 ? -8.054 13.804 12.957 1.00 83.12 84 GLU A C 1
ATOM 632 O O . GLU A 1 84 ? -7.704 14.378 11.930 1.00 83.12 84 GLU A O 1
ATOM 637 N N . ASN A 1 85 ? -7.190 13.166 13.751 1.00 77.69 85 ASN A N 1
ATOM 638 C CA . ASN A 1 85 ? -5.744 13.095 13.530 1.00 77.69 85 ASN A CA 1
ATOM 639 C C . ASN A 1 85 ? -5.268 11.741 12.974 1.00 77.69 85 ASN A C 1
ATOM 641 O O . ASN A 1 85 ? -4.065 11.507 12.903 1.00 77.69 85 ASN A O 1
ATOM 645 N N . THR A 1 86 ? -6.193 10.838 12.629 1.00 75.81 86 THR A N 1
ATOM 646 C CA . THR A 1 86 ? -5.872 9.507 12.106 1.00 75.81 86 THR A CA 1
ATOM 647 C C . THR A 1 86 ? -5.994 9.473 10.589 1.00 75.81 86 THR A C 1
ATOM 649 O O . THR A 1 86 ? -7.064 9.765 10.048 1.00 75.81 86 THR A O 1
ATOM 652 N N . ILE A 1 87 ? -4.914 9.083 9.912 1.00 76.12 87 ILE A N 1
ATOM 653 C CA . ILE A 1 87 ? -4.866 8.891 8.460 1.00 76.12 87 ILE A CA 1
ATOM 654 C C . ILE A 1 87 ? -4.610 7.417 8.176 1.00 76.12 87 ILE A C 1
ATOM 656 O O . ILE A 1 87 ? -3.612 6.852 8.620 1.00 76.12 87 ILE A O 1
ATOM 660 N N . VAL A 1 88 ? -5.500 6.811 7.398 1.00 83.81 88 VAL A N 1
ATOM 661 C CA . VAL A 1 88 ? -5.371 5.441 6.906 1.00 83.81 88 VAL A CA 1
ATOM 662 C C . VAL A 1 88 ? -5.166 5.466 5.401 1.00 83.81 88 VAL A C 1
ATOM 664 O O . VAL A 1 88 ? -5.937 6.100 4.680 1.00 83.81 88 VAL A O 1
ATOM 667 N N . ILE A 1 89 ? -4.145 4.758 4.919 1.00 81.88 89 ILE A N 1
ATOM 668 C CA . ILE A 1 89 ? -3.799 4.679 3.497 1.00 81.88 89 ILE A CA 1
ATOM 669 C C . ILE A 1 89 ? -3.791 3.215 3.063 1.00 81.88 89 ILE A C 1
ATOM 671 O O . ILE A 1 89 ? -2.994 2.418 3.559 1.00 81.88 89 ILE A O 1
ATOM 675 N N . ALA A 1 90 ? -4.640 2.878 2.095 1.00 85.31 90 ALA A N 1
ATOM 676 C CA . ALA A 1 90 ? -4.654 1.579 1.431 1.00 85.31 90 ALA A CA 1
ATOM 677 C C . ALA A 1 90 ? -4.303 1.748 -0.051 1.00 85.31 90 ALA A C 1
ATOM 679 O O . ALA A 1 90 ? -5.008 2.418 -0.803 1.00 85.31 90 ALA A O 1
ATOM 680 N N . CYS A 1 91 ? -3.203 1.143 -0.480 1.00 82.69 91 CYS A N 1
ATOM 681 C CA . CYS A 1 91 ? -2.800 1.065 -1.884 1.00 82.69 91 CYS A CA 1
ATOM 682 C C . CYS A 1 91 ? -3.404 -0.169 -2.571 1.00 82.69 91 CYS A C 1
ATOM 684 O O . CYS A 1 91 ? -3.817 -1.125 -1.914 1.00 82.69 91 CYS A O 1
ATOM 686 N N . ILE A 1 92 ? -3.465 -0.157 -3.905 1.00 82.75 92 ILE A N 1
ATOM 687 C CA . ILE A 1 92 ? -3.962 -1.294 -4.685 1.00 82.75 92 ILE A CA 1
ATOM 688 C C . ILE A 1 92 ? -3.001 -1.657 -5.825 1.00 82.75 92 ILE A C 1
ATOM 690 O O . ILE A 1 92 ? -2.723 -0.792 -6.660 1.00 82.75 92 ILE A O 1
ATOM 694 N N . PRO A 1 93 ? -2.612 -2.940 -5.948 1.00 79.44 93 PRO A N 1
ATOM 695 C CA . PRO A 1 93 ? -2.595 -3.944 -4.878 1.00 79.44 93 PRO A CA 1
ATOM 696 C C . PRO A 1 93 ? -1.454 -3.633 -3.899 1.00 79.44 93 PRO A C 1
ATOM 698 O O . PRO A 1 93 ? -0.387 -3.186 -4.318 1.00 79.44 93 PRO A O 1
ATOM 701 N N . CYS A 1 94 ? -1.636 -3.883 -2.606 1.00 71.81 94 CYS A N 1
ATOM 702 C CA . CYS A 1 94 ? -0.499 -3.929 -1.689 1.00 71.81 94 CYS A CA 1
ATOM 703 C C . CYS A 1 94 ? -0.739 -4.850 -0.499 1.00 71.81 94 CYS A C 1
ATOM 705 O O . CYS A 1 94 ? -1.866 -5.046 -0.064 1.00 71.81 94 CYS A O 1
ATOM 707 N N . GLU A 1 95 ? 0.345 -5.412 0.024 1.00 80.56 95 GLU A N 1
ATOM 708 C CA . GLU A 1 95 ? 0.344 -6.346 1.157 1.00 80.56 95 GLU A CA 1
ATOM 709 C C . GLU A 1 95 ? 0.470 -5.615 2.503 1.00 80.56 95 GLU A C 1
ATOM 711 O O . GLU A 1 95 ? 0.906 -6.180 3.502 1.00 80.56 95 GLU A O 1
ATOM 716 N N . PHE A 1 96 ? 0.111 -4.328 2.544 1.00 75.44 96 PHE A N 1
ATOM 717 C CA . PHE A 1 96 ? 0.085 -3.538 3.769 1.00 75.44 96 PHE A CA 1
ATOM 718 C C . PHE A 1 96 ? -0.960 -2.420 3.713 1.00 75.44 96 PHE A C 1
ATOM 720 O O . PHE A 1 96 ? -1.384 -1.985 2.645 1.00 75.44 96 PHE A O 1
ATOM 727 N N . VAL A 1 97 ? -1.340 -1.912 4.879 1.00 83.38 97 VAL A N 1
ATOM 728 C CA . VAL A 1 97 ? -2.088 -0.660 5.053 1.00 83.38 97 VAL A CA 1
ATOM 729 C C . VAL A 1 97 ? -1.279 0.234 5.978 1.00 83.38 97 VAL A C 1
ATOM 731 O O . VAL A 1 97 ? -0.631 -0.261 6.896 1.00 83.38 97 VAL A O 1
ATOM 734 N N . SER A 1 98 ? -1.287 1.542 5.741 1.00 72.25 98 SER A N 1
ATOM 735 C CA . SER A 1 98 ? -0.659 2.490 6.659 1.00 72.25 98 SER A CA 1
ATOM 736 C C . SER A 1 98 ? -1.694 3.140 7.571 1.00 72.25 98 SER A C 1
ATOM 738 O O . SER A 1 98 ? -2.763 3.512 7.091 1.00 72.25 98 SER A O 1
ATOM 740 N N . VAL A 1 99 ? -1.372 3.285 8.857 1.00 81.75 99 VAL A N 1
ATOM 741 C CA . VAL A 1 99 ? -2.136 4.061 9.846 1.00 81.75 99 VAL A CA 1
ATOM 742 C C . VAL A 1 99 ? -1.171 5.030 10.515 1.00 81.75 99 VAL A C 1
ATOM 744 O O . VAL A 1 99 ? -0.255 4.582 11.191 1.00 81.75 99 VAL A O 1
ATOM 747 N N . ASN A 1 100 ? -1.344 6.341 10.339 1.00 73.12 100 ASN A N 1
ATOM 748 C CA . ASN A 1 100 ? -0.442 7.355 10.913 1.00 73.12 100 ASN A CA 1
ATOM 749 C C . ASN A 1 100 ? 1.045 7.059 10.633 1.00 73.12 100 ASN A C 1
ATOM 751 O O . ASN A 1 100 ? 1.867 7.066 11.544 1.00 73.12 100 ASN A O 1
ATOM 755 N N . ASP A 1 101 ? 1.361 6.717 9.381 1.00 65.38 101 ASP A N 1
ATOM 756 C CA . ASP A 1 101 ? 2.698 6.333 8.898 1.00 65.38 101 ASP A CA 1
ATOM 757 C C . ASP A 1 101 ? 3.257 4.997 9.435 1.00 65.38 101 ASP A C 1
ATOM 759 O O . ASP A 1 101 ? 4.287 4.512 8.947 1.00 65.38 101 ASP A O 1
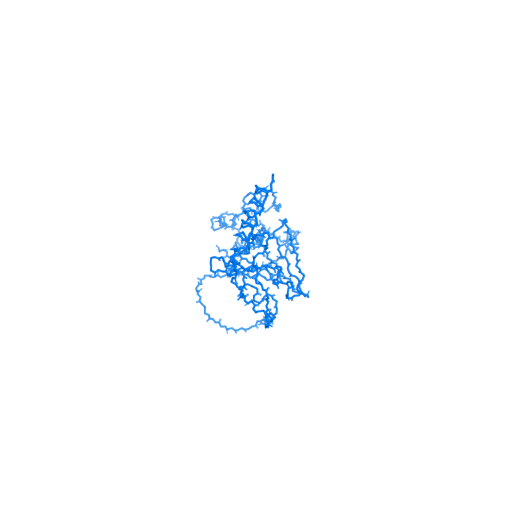ATOM 763 N N . GLU A 1 102 ? 2.552 4.333 10.358 1.00 68.94 102 GLU A N 1
ATOM 764 C CA . GLU A 1 102 ? 2.818 2.953 10.770 1.00 68.94 102 GLU A CA 1
ATOM 765 C C . GLU A 1 102 ? 2.361 1.997 9.662 1.00 68.94 102 GLU A C 1
ATOM 767 O O . GLU A 1 102 ? 1.236 2.093 9.173 1.00 68.94 102 GLU A O 1
ATOM 772 N N . ILE A 1 103 ? 3.225 1.071 9.247 1.00 67.69 103 ILE A N 1
ATOM 773 C CA . ILE A 1 103 ? 2.905 0.072 8.222 1.00 67.69 103 ILE A CA 1
ATOM 774 C C . ILE A 1 103 ? 2.388 -1.187 8.912 1.00 67.69 103 ILE A C 1
ATOM 776 O O . ILE A 1 103 ? 3.102 -1.802 9.700 1.00 67.69 103 ILE A O 1
ATOM 780 N N . ARG A 1 104 ? 1.170 -1.602 8.562 1.00 75.06 104 ARG A N 1
ATOM 781 C CA . ARG A 1 104 ? 0.543 -2.834 9.043 1.00 75.06 104 ARG A CA 1
ATOM 782 C C . ARG A 1 104 ? 0.461 -3.846 7.902 1.00 75.06 104 ARG A C 1
ATOM 784 O O . ARG A 1 104 ? -0.285 -3.598 6.952 1.00 75.06 104 ARG A O 1
ATOM 791 N N . PRO A 1 105 ? 1.228 -4.949 7.945 1.00 73.62 105 PRO A N 1
ATOM 792 C CA . PRO A 1 105 ? 1.182 -5.969 6.905 1.00 73.62 105 PRO A CA 1
ATOM 793 C C . PRO A 1 105 ? -0.178 -6.670 6.896 1.00 73.62 105 PRO A C 1
ATOM 795 O O . PRO A 1 105 ? -0.795 -6.877 7.942 1.00 73.62 105 PRO A O 1
ATOM 798 N N . ILE A 1 106 ? -0.642 -7.038 5.707 1.00 77.50 106 ILE A N 1
ATOM 799 C CA . ILE A 1 106 ? -1.915 -7.728 5.496 1.00 77.50 106 ILE A CA 1
ATOM 800 C C . ILE A 1 106 ? -1.697 -8.904 4.553 1.00 77.50 106 ILE A C 1
ATOM 802 O O . ILE A 1 106 ? -1.081 -8.775 3.501 1.00 77.50 106 ILE A O 1
ATOM 806 N N . SER A 1 107 ? -2.215 -10.070 4.932 1.00 74.75 107 SER A N 1
ATOM 807 C CA . SER A 1 107 ? -2.030 -11.305 4.159 1.00 74.75 107 SER A CA 1
ATOM 808 C C . SER A 1 107 ? -2.839 -11.333 2.862 1.00 74.75 107 SER A C 1
ATOM 810 O O . SER A 1 107 ? -2.552 -12.128 1.975 1.00 74.75 107 SER A O 1
ATOM 812 N N . VAL A 1 108 ? -3.871 -10.492 2.757 1.00 83.69 108 VAL A N 1
ATOM 813 C CA . VAL A 1 108 ? -4.727 -10.388 1.573 1.00 83.69 108 VAL A CA 1
ATOM 814 C C . VAL A 1 108 ? -4.736 -8.932 1.121 1.00 83.69 108 VAL A C 1
ATOM 816 O O . VAL A 1 108 ? -5.136 -8.075 1.907 1.00 83.69 108 VAL A O 1
ATOM 819 N N . PRO A 1 109 ? -4.312 -8.616 -0.113 1.00 84.38 109 PRO A N 1
ATOM 820 C CA . PRO A 1 109 ? -4.212 -7.235 -0.562 1.00 84.38 109 PRO A CA 1
ATOM 821 C C . PRO A 1 109 ? -5.592 -6.609 -0.839 1.00 84.38 109 PRO A C 1
ATOM 823 O O . PRO A 1 109 ? -6.526 -7.315 -1.249 1.00 84.38 109 PRO A O 1
ATOM 826 N N . PRO A 1 110 ? -5.742 -5.276 -0.693 1.00 87.88 110 PRO A N 1
ATOM 827 C CA . PRO A 1 110 ? -6.908 -4.556 -1.168 1.00 87.88 110 PRO A CA 1
ATOM 828 C C . PRO A 1 110 ? -6.954 -4.612 -2.696 1.00 87.88 110 PRO A C 1
ATOM 830 O O . PRO A 1 110 ? -5.923 -4.683 -3.372 1.00 87.88 110 PRO A O 1
ATOM 833 N N . ARG A 1 111 ? -8.159 -4.568 -3.257 1.00 89.50 111 ARG A N 1
ATOM 834 C CA . ARG A 1 111 ? -8.384 -4.740 -4.699 1.00 89.50 111 ARG A CA 1
ATOM 835 C C . ARG A 1 111 ? -9.550 -3.902 -5.192 1.00 89.50 111 ARG A C 1
ATOM 837 O O . ARG A 1 111 ? -10.383 -3.475 -4.402 1.00 89.50 111 ARG A O 1
ATOM 844 N N . ILE A 1 112 ? -9.639 -3.701 -6.503 1.00 88.69 112 ILE A N 1
ATOM 845 C CA . ILE A 1 112 ? -10.814 -3.081 -7.121 1.00 88.69 112 ILE A CA 1
ATOM 846 C C . ILE A 1 112 ? -11.743 -4.189 -7.614 1.00 88.69 112 ILE A C 1
ATOM 848 O O . ILE A 1 112 ? -11.328 -5.013 -8.426 1.00 88.69 112 ILE A O 1
ATOM 852 N N . VAL A 1 113 ? -12.990 -4.204 -7.142 1.00 85.62 113 VAL A N 1
ATOM 853 C CA . VAL A 1 113 ? -14.054 -5.084 -7.654 1.00 85.62 113 VAL A CA 1
ATOM 854 C C . VAL A 1 113 ? -15.285 -4.236 -7.931 1.00 85.62 113 VAL A C 1
ATOM 856 O O . VAL A 1 113 ? -15.695 -3.466 -7.068 1.00 85.62 113 VAL A O 1
ATOM 859 N N . ASN A 1 114 ? -15.870 -4.359 -9.128 1.00 84.00 114 ASN A N 1
ATOM 860 C CA . ASN A 1 114 ? -17.042 -3.580 -9.554 1.00 84.00 114 ASN A CA 1
ATOM 861 C C . ASN A 1 114 ? -16.866 -2.065 -9.317 1.00 84.00 114 ASN A C 1
ATOM 863 O O . ASN A 1 114 ? -17.718 -1.421 -8.708 1.00 84.00 114 ASN A O 1
ATOM 867 N N . ASP A 1 115 ? -15.710 -1.524 -9.722 1.00 85.25 115 ASP A N 1
ATOM 868 C CA . ASP A 1 115 ? -15.303 -0.120 -9.529 1.00 85.25 115 ASP A CA 1
ATOM 869 C C . ASP A 1 115 ? -15.230 0.360 -8.068 1.00 85.25 115 ASP A C 1
ATOM 871 O O . ASP A 1 115 ? -15.153 1.561 -7.791 1.00 85.25 115 ASP A O 1
ATOM 875 N N . ARG A 1 116 ? -15.207 -0.567 -7.106 1.00 86.88 116 ARG A N 1
ATOM 876 C CA . ARG A 1 116 ? -15.097 -0.269 -5.675 1.00 86.88 116 ARG A CA 1
ATOM 877 C C . ARG A 1 116 ? -13.768 -0.753 -5.133 1.00 86.88 116 ARG A C 1
ATOM 879 O O . ARG A 1 116 ? -13.339 -1.866 -5.416 1.00 86.88 116 ARG A O 1
ATOM 886 N N . VAL A 1 117 ? -13.137 0.083 -4.314 1.00 89.38 117 VAL A N 1
ATOM 887 C CA . VAL A 1 117 ? -11.984 -0.329 -3.512 1.00 89.38 117 VAL A CA 1
ATOM 888 C C . VAL A 1 117 ? -12.481 -1.237 -2.397 1.00 89.38 117 VAL A C 1
ATOM 890 O O . VAL A 1 117 ? -13.267 -0.812 -1.552 1.00 89.38 117 VAL A O 1
ATOM 893 N N . MET A 1 118 ? -12.009 -2.472 -2.414 1.00 89.12 118 MET A N 1
ATOM 894 C CA . MET A 1 118 ? -12.335 -3.531 -1.477 1.00 89.12 118 MET A CA 1
ATOM 895 C C . MET A 1 118 ? -11.130 -3.792 -0.575 1.00 89.12 118 MET A C 1
ATOM 897 O O . MET A 1 118 ? -10.016 -3.968 -1.070 1.00 89.12 118 MET A O 1
ATOM 901 N N . ILE A 1 119 ? -11.353 -3.829 0.736 1.00 89.25 119 ILE A N 1
ATOM 902 C CA . ILE A 1 119 ? -10.341 -4.094 1.764 1.00 89.25 119 ILE A CA 1
ATOM 903 C C . ILE A 1 119 ? -10.784 -5.297 2.609 1.00 89.25 119 ILE A C 1
ATOM 905 O O . ILE A 1 119 ? -11.983 -5.441 2.854 1.00 89.25 119 ILE A O 1
ATOM 909 N N . PRO A 1 120 ? -9.877 -6.183 3.052 1.00 86.31 120 PRO A N 1
ATOM 910 C CA . PRO A 1 120 ? -10.255 -7.274 3.943 1.00 86.31 120 PRO A CA 1
ATOM 911 C C . PRO A 1 120 ? -10.856 -6.769 5.261 1.00 86.31 120 PRO A C 1
ATOM 913 O O . PRO A 1 120 ? -10.318 -5.866 5.903 1.00 86.31 120 PRO A O 1
ATOM 916 N N . ALA A 1 121 ? -11.971 -7.361 5.684 1.00 81.56 121 ALA A N 1
ATOM 917 C CA . ALA A 1 121 ? -12.711 -6.927 6.869 1.00 81.56 121 ALA A CA 1
ATOM 918 C C . ALA A 1 121 ? -11.903 -7.067 8.172 1.00 81.56 121 ALA A C 1
ATOM 920 O O . ALA A 1 121 ? -12.047 -6.252 9.080 1.00 81.56 121 ALA A O 1
ATOM 921 N N . ASN A 1 122 ? -11.011 -8.058 8.253 1.00 77.50 122 ASN A N 1
ATOM 922 C CA . ASN A 1 122 ? -10.115 -8.253 9.398 1.00 77.50 122 ASN A CA 1
ATOM 923 C C . ASN A 1 122 ? -9.118 -7.100 9.577 1.00 77.50 122 ASN A C 1
ATOM 925 O O . ASN A 1 122 ? -8.658 -6.871 10.689 1.00 77.50 122 ASN A O 1
ATOM 929 N N . VAL A 1 123 ? -8.806 -6.371 8.502 1.00 78.06 123 VAL A N 1
ATOM 930 C CA . VAL A 1 123 ? -7.880 -5.234 8.534 1.00 78.06 123 VAL A CA 1
ATOM 931 C C . VAL A 1 123 ? -8.567 -3.993 9.079 1.00 78.06 123 VAL A C 1
ATOM 933 O O . VAL A 1 123 ? -7.919 -3.188 9.725 1.00 78.06 123 VAL A O 1
ATOM 936 N N . VAL A 1 124 ? -9.876 -3.844 8.857 1.00 73.19 124 VAL A N 1
ATOM 937 C CA . VAL A 1 124 ? -10.667 -2.696 9.325 1.00 73.19 124 VAL A CA 1
ATOM 938 C C . VAL A 1 124 ? -10.684 -2.602 10.851 1.00 73.19 124 VAL A C 1
ATOM 940 O O . VAL A 1 124 ? -10.648 -1.503 11.414 1.00 73.19 124 VAL A O 1
ATOM 943 N N . ASN A 1 125 ? -10.746 -3.753 11.520 1.00 62.69 125 ASN A N 1
ATOM 944 C CA . ASN A 1 125 ? -10.844 -3.822 12.966 1.00 62.69 125 ASN A CA 1
ATOM 945 C C . ASN A 1 125 ? -9.508 -3.385 13.598 1.00 62.69 125 ASN A C 1
ATOM 947 O O . ASN A 1 125 ? -8.511 -4.094 13.508 1.00 62.69 125 ASN A O 1
ATOM 951 N N . GLY A 1 126 ? -9.483 -2.197 14.210 1.00 60.34 126 GLY A N 1
ATOM 952 C CA . GLY A 1 126 ? -8.293 -1.635 14.866 1.00 60.34 126 GLY A CA 1
ATOM 953 C C . GLY A 1 126 ? -7.591 -0.485 14.132 1.00 60.34 126 GLY A C 1
ATOM 954 O O . GLY A 1 126 ? -6.614 0.035 14.666 1.00 60.34 126 GLY A O 1
ATOM 955 N N . LEU A 1 127 ? -8.073 -0.043 12.960 1.00 65.88 127 LEU A N 1
ATOM 956 C CA . LEU A 1 127 ? -7.492 1.118 12.248 1.00 65.88 127 LEU A CA 1
ATOM 957 C C . LEU A 1 127 ? -7.964 2.467 12.803 1.00 65.88 127 LEU A C 1
ATOM 959 O O . LEU A 1 127 ? -7.258 3.462 12.689 1.00 65.88 127 LEU A O 1
ATOM 963 N N . PHE A 1 128 ? -9.148 2.501 13.418 1.00 61.44 128 PHE A N 1
ATOM 964 C CA . PHE A 1 128 ? -9.693 3.676 14.092 1.00 61.44 128 PHE A CA 1
ATOM 965 C C . PHE A 1 128 ? -10.169 3.264 15.488 1.00 61.44 128 PHE A C 1
ATOM 967 O O . PHE A 1 128 ? -11.130 2.508 15.615 1.00 61.44 128 PHE A O 1
ATOM 974 N N . GLY A 1 129 ? -9.496 3.750 16.534 1.00 47.09 129 GLY A N 1
ATOM 975 C CA . GLY A 1 129 ? -9.914 3.552 17.930 1.00 47.09 129 GLY A CA 1
ATOM 976 C C . GLY A 1 129 ? -9.033 2.644 18.792 1.00 47.09 129 GLY A C 1
ATOM 977 O O . GLY A 1 129 ? -9.287 2.550 19.986 1.00 47.09 129 GLY A O 1
ATOM 978 N N . ALA A 1 130 ? -7.962 2.051 18.260 1.00 38.25 130 ALA A N 1
ATOM 979 C CA . ALA A 1 130 ? -6.924 1.432 19.087 1.00 38.25 130 ALA A CA 1
ATOM 980 C C . ALA A 1 130 ? -5.756 2.410 19.281 1.00 38.25 130 ALA A C 1
ATOM 982 O O . ALA A 1 130 ? -4.659 2.213 18.766 1.00 38.25 130 ALA A O 1
ATOM 983 N N . SER A 1 131 ? -6.003 3.474 20.051 1.00 33.19 131 SER A N 1
ATOM 984 C CA . SER A 1 131 ? -4.928 4.060 20.850 1.00 33.19 131 SER A CA 1
ATOM 985 C C . SER A 1 131 ? -4.627 3.064 21.965 1.00 33.19 131 SER A C 1
ATOM 987 O O . SER A 1 131 ? -5.140 3.165 23.076 1.00 33.19 131 SER A O 1
ATOM 989 N N . THR A 1 132 ? -3.833 2.047 21.659 1.00 28.88 132 THR A N 1
ATOM 990 C CA . THR A 1 132 ? -2.922 1.538 22.672 1.00 28.88 132 THR A CA 1
ATOM 991 C C . THR A 1 132 ? -1.659 2.348 22.487 1.00 28.88 132 THR A C 1
ATOM 993 O O . THR A 1 132 ? -0.839 2.057 21.618 1.00 28.88 132 THR A O 1
ATOM 996 N N . ALA A 1 133 ? -1.538 3.403 23.290 1.00 36.62 133 ALA A N 1
ATOM 997 C CA . ALA A 1 133 ? -0.241 3.903 23.694 1.00 36.62 133 ALA A CA 1
ATOM 998 C C . ALA A 1 133 ? 0.533 2.715 24.287 1.00 36.62 133 ALA A C 1
ATOM 1000 O O . ALA A 1 133 ? 0.419 2.408 25.468 1.00 36.62 133 ALA A O 1
ATOM 1001 N N . GLY A 1 134 ? 1.260 1.997 23.436 1.00 29.34 134 GLY A N 1
ATOM 1002 C CA . GLY A 1 134 ? 2.322 1.103 23.851 1.00 29.34 134 GLY A CA 1
ATOM 1003 C C . GLY A 1 134 ? 3.523 1.969 24.177 1.00 29.34 134 GLY A C 1
ATOM 1004 O O . GLY A 1 134 ? 4.417 2.140 23.355 1.00 29.34 134 GLY A O 1
ATOM 1005 N N . THR A 1 135 ? 3.519 2.557 25.373 1.00 26.70 135 THR A N 1
ATOM 1006 C CA . THR A 1 135 ? 4.770 2.797 26.086 1.00 26.70 135 THR A CA 1
ATOM 1007 C C . THR A 1 135 ? 5.571 1.505 26.062 1.00 26.70 135 THR A C 1
ATOM 1009 O O . THR A 1 135 ? 5.030 0.435 26.340 1.00 26.70 135 THR A O 1
ATOM 1012 N N . ALA A 1 136 ? 6.850 1.615 25.720 1.00 42.53 136 ALA A N 1
ATOM 1013 C CA . ALA A 1 136 ? 7.816 0.560 25.943 1.00 42.53 136 ALA A CA 1
ATOM 1014 C C . ALA A 1 136 ? 7.672 0.014 27.371 1.00 42.53 136 ALA A C 1
ATOM 1016 O O . ALA A 1 136 ? 7.841 0.779 28.316 1.00 42.53 136 ALA A O 1
ATOM 1017 N N . SER A 1 137 ? 7.349 -1.271 27.501 1.00 38.59 137 SER A N 1
ATOM 1018 C CA . SER A 1 137 ? 8.005 -2.208 28.419 1.00 38.59 137 SER A CA 1
ATOM 1019 C C . SER A 1 137 ? 7.259 -3.544 28.442 1.00 38.59 137 SER A C 1
ATOM 1021 O O . SER A 1 137 ? 6.102 -3.614 28.846 1.00 38.59 137 SER A O 1
ATOM 1023 N N . ASP A 1 138 ? 8.010 -4.573 28.069 1.00 37.06 138 ASP A N 1
ATOM 1024 C CA . ASP A 1 138 ? 8.022 -5.901 28.677 1.00 37.06 138 ASP A CA 1
ATOM 1025 C C . ASP A 1 138 ? 6.891 -6.904 28.379 1.00 37.06 138 ASP A C 1
ATOM 1027 O O . ASP A 1 138 ? 5.782 -6.843 28.894 1.00 37.06 138 ASP A O 1
ATOM 1031 N N . ALA A 1 139 ? 7.325 -7.931 27.637 1.00 39.78 139 ALA A N 1
ATOM 1032 C CA . ALA A 1 139 ? 7.007 -9.348 27.805 1.00 39.78 139 ALA A CA 1
ATOM 1033 C C . ALA A 1 139 ? 5.571 -9.823 27.510 1.00 39.78 139 ALA A C 1
ATOM 1035 O O . ALA A 1 139 ? 4.735 -9.923 28.400 1.00 39.78 139 ALA A O 1
ATOM 1036 N N . ASP A 1 140 ? 5.376 -10.354 26.300 1.00 37.75 140 ASP A N 1
ATOM 1037 C CA . ASP A 1 140 ? 5.172 -11.802 26.209 1.00 37.75 140 ASP A CA 1
ATOM 1038 C C . ASP A 1 140 ? 5.811 -12.356 24.932 1.00 37.75 140 ASP A C 1
ATOM 1040 O O . ASP A 1 140 ? 5.682 -11.816 23.831 1.00 37.75 140 ASP A O 1
ATOM 1044 N N . THR A 1 141 ? 6.576 -13.410 25.148 1.00 40.12 141 THR A N 1
ATOM 1045 C CA . THR A 1 141 ? 7.424 -14.107 24.197 1.00 40.12 141 THR A CA 1
ATOM 1046 C C . THR A 1 141 ? 6.664 -15.346 23.762 1.00 40.12 141 THR A C 1
ATOM 1048 O O . THR A 1 141 ? 6.463 -16.227 24.587 1.00 40.12 141 THR A O 1
ATOM 1051 N N . ASP A 1 142 ? 6.371 -15.494 22.468 1.00 38.66 142 ASP A N 1
ATOM 1052 C CA . ASP A 1 142 ? 6.492 -16.823 21.860 1.00 38.66 142 ASP A CA 1
ATOM 1053 C C . ASP A 1 142 ? 6.908 -16.767 20.384 1.00 38.66 142 ASP A C 1
ATOM 1055 O O . ASP A 1 142 ? 6.127 -16.788 19.437 1.00 38.66 142 ASP A O 1
ATOM 1059 N N . THR A 1 143 ? 8.213 -16.586 20.223 1.00 34.00 143 THR A N 1
ATOM 1060 C CA . THR A 1 143 ? 9.108 -17.433 19.431 1.00 34.00 143 THR A CA 1
ATOM 1061 C C . THR A 1 143 ? 8.521 -18.243 18.263 1.00 34.00 143 THR A C 1
ATOM 1063 O O . THR A 1 143 ? 8.053 -19.361 18.438 1.00 34.00 143 THR A O 1
ATOM 1066 N N . ILE A 1 144 ? 8.851 -17.828 17.034 1.00 37.88 144 ILE A N 1
ATOM 1067 C CA . ILE A 1 144 ? 9.481 -18.742 16.064 1.00 37.88 144 ILE A CA 1
ATOM 1068 C C . ILE A 1 144 ? 10.740 -18.063 15.496 1.00 37.88 144 ILE A C 1
ATOM 1070 O O . ILE A 1 144 ? 10.651 -17.112 14.729 1.00 37.88 144 ILE A O 1
ATOM 1074 N N . LYS A 1 145 ? 11.902 -18.577 15.938 1.00 30.97 145 LYS A N 1
ATOM 1075 C CA . LYS A 1 145 ? 13.231 -18.662 15.281 1.00 30.97 145 LYS A CA 1
ATOM 1076 C C . LYS A 1 145 ? 13.451 -17.703 14.092 1.00 30.97 145 LYS A C 1
ATOM 1078 O O . LYS A 1 145 ? 12.882 -17.915 13.033 1.00 30.97 145 LYS A O 1
ATOM 1083 N N . GLY A 1 146 ? 14.316 -16.693 14.138 1.00 30.30 146 GLY A N 1
ATOM 1084 C CA . GLY A 1 146 ? 15.666 -16.675 14.695 1.00 30.30 146 GLY A CA 1
ATOM 1085 C C . GLY A 1 146 ? 16.682 -16.605 13.551 1.00 30.30 146 GLY A C 1
ATOM 1086 O O . GLY A 1 146 ? 17.048 -17.645 13.018 1.00 30.30 146 GLY A O 1
ATOM 1087 N N . THR A 1 147 ? 17.115 -15.396 13.180 1.00 27.23 147 THR A N 1
ATOM 1088 C CA . THR A 1 147 ? 18.463 -15.060 12.672 1.00 27.23 147 THR A CA 1
ATOM 1089 C C . THR A 1 147 ? 18.622 -13.536 12.771 1.00 27.23 147 THR A C 1
ATOM 1091 O O . THR A 1 147 ? 17.756 -12.789 12.332 1.00 27.23 147 THR A O 1
ATOM 1094 N N . SER A 1 148 ? 19.686 -13.122 13.455 1.00 37.53 148 SER A N 1
ATOM 1095 C CA . SER A 1 148 ? 20.117 -11.783 13.877 1.00 37.53 148 SER A CA 1
ATOM 1096 C C . SER A 1 148 ? 19.645 -10.592 13.029 1.00 37.53 148 SER A C 1
ATOM 1098 O O . SER A 1 148 ? 20.060 -10.439 11.885 1.00 37.53 148 SER A O 1
ATOM 1100 N N . ALA A 1 149 ? 18.829 -9.713 13.621 1.00 42.09 149 ALA A N 1
ATOM 1101 C CA . ALA A 1 149 ? 18.395 -8.466 12.999 1.00 42.09 149 ALA A CA 1
ATOM 1102 C C . ALA A 1 149 ? 19.527 -7.427 13.038 1.00 42.09 149 ALA A C 1
ATOM 1104 O O . ALA A 1 149 ? 19.954 -7.003 14.113 1.00 42.09 149 ALA A O 1
ATOM 1105 N N . VAL A 1 150 ? 20.008 -7.028 11.864 1.00 51.19 150 VAL A N 1
ATOM 1106 C CA . VAL A 1 150 ? 20.843 -5.837 11.691 1.00 51.19 150 VAL A CA 1
ATOM 1107 C C . VAL A 1 150 ? 19.960 -4.616 11.971 1.00 51.19 150 VAL A C 1
ATOM 1109 O O . VAL A 1 150 ? 18.905 -4.450 11.360 1.00 51.19 150 VAL A O 1
ATOM 1112 N N . GLU A 1 151 ? 20.347 -3.785 12.940 1.00 62.88 151 GLU A N 1
ATOM 1113 C CA . GLU A 1 151 ? 19.589 -2.593 13.333 1.00 62.88 151 GLU A CA 1
ATOM 1114 C C . GLU A 1 151 ? 19.738 -1.506 12.255 1.00 62.88 151 GLU A C 1
ATOM 1116 O O . GLU A 1 151 ? 20.790 -0.882 12.124 1.00 62.88 151 GLU A O 1
ATOM 1121 N N . TYR A 1 152 ? 18.692 -1.282 11.453 1.00 76.88 152 TYR A N 1
ATOM 1122 C CA . TYR A 1 152 ? 18.661 -0.223 10.441 1.00 76.88 152 TYR A CA 1
ATOM 1123 C C . TYR A 1 152 ? 17.824 0.971 10.912 1.00 76.88 152 TYR A C 1
ATOM 1125 O O . TYR A 1 152 ? 16.782 0.824 11.553 1.00 76.88 152 TYR A O 1
ATOM 1133 N N . LYS A 1 153 ? 18.246 2.185 10.544 1.00 79.75 153 LYS A N 1
ATOM 1134 C CA . LYS A 1 153 ? 17.523 3.421 10.864 1.00 79.75 153 LYS A CA 1
ATOM 1135 C C . LYS A 1 153 ? 16.686 3.884 9.673 1.00 79.75 153 LYS A C 1
ATOM 1137 O O . LYS A 1 153 ? 17.225 4.188 8.612 1.00 79.75 153 LYS A O 1
ATOM 1142 N N . LYS A 1 154 ? 15.370 4.009 9.865 1.00 77.12 154 LYS A N 1
ATOM 1143 C CA . LYS A 1 154 ? 14.480 4.666 8.896 1.00 77.12 154 LYS A CA 1
ATOM 1144 C C . LYS A 1 154 ? 14.616 6.187 9.024 1.00 77.12 154 LYS A C 1
ATOM 1146 O O . LYS A 1 154 ? 14.585 6.713 10.133 1.00 77.12 154 LYS A O 1
ATOM 1151 N N . ILE A 1 155 ? 14.756 6.868 7.891 1.00 77.56 155 ILE A N 1
ATOM 1152 C CA . ILE A 1 155 ? 14.887 8.329 7.787 1.00 77.56 155 ILE A CA 1
ATOM 1153 C C . ILE A 1 155 ? 13.916 8.872 6.737 1.00 77.56 155 ILE A C 1
ATOM 1155 O O . ILE A 1 155 ? 13.452 8.116 5.874 1.00 77.56 155 ILE A O 1
ATOM 1159 N N . THR A 1 156 ? 13.590 10.160 6.807 1.00 79.62 156 THR A N 1
ATOM 1160 C CA . THR A 1 156 ? 12.716 10.805 5.813 1.00 79.62 156 THR A CA 1
ATOM 1161 C C . THR A 1 156 ? 13.486 11.189 4.539 1.00 79.62 156 THR A C 1
ATOM 1163 O O . THR A 1 156 ? 14.717 11.271 4.562 1.00 79.62 156 THR A O 1
ATOM 1166 N N . PRO A 1 157 ? 12.805 11.448 3.405 1.00 75.94 157 PRO A N 1
ATOM 1167 C CA . PRO A 1 157 ? 13.454 11.959 2.194 1.00 75.94 157 PRO A CA 1
ATOM 1168 C C . PRO A 1 157 ? 14.205 13.281 2.410 1.00 75.94 157 PRO A C 1
ATOM 1170 O O . PRO A 1 157 ? 15.255 13.503 1.808 1.00 75.94 157 PRO A O 1
ATOM 1173 N N . GLU A 1 158 ? 13.696 14.153 3.280 1.00 76.31 158 GLU A N 1
ATOM 1174 C CA . GLU A 1 158 ? 14.330 15.427 3.629 1.00 76.31 158 GLU A CA 1
ATOM 1175 C C . GLU A 1 158 ? 15.624 15.198 4.416 1.00 76.31 158 GLU A C 1
ATOM 1177 O O . GLU A 1 158 ? 16.649 15.813 4.121 1.00 76.31 158 GLU A O 1
ATOM 1182 N N . GLU A 1 159 ? 15.600 14.271 5.377 1.00 75.50 159 GLU A N 1
ATOM 1183 C CA . GLU A 1 159 ? 16.789 13.862 6.126 1.00 75.50 159 GLU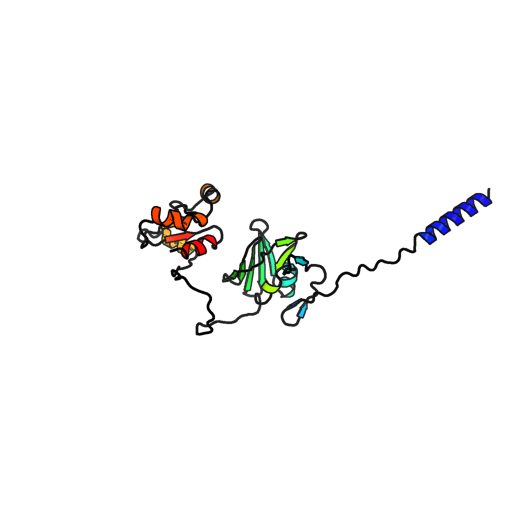 A CA 1
ATOM 1184 C C . GLU A 1 159 ? 17.822 13.195 5.212 1.00 75.50 159 GLU A C 1
ATOM 1186 O O . GLU A 1 159 ? 19.005 13.524 5.280 1.00 75.50 159 GLU A O 1
ATOM 1191 N N . ALA A 1 160 ? 17.377 12.307 4.318 1.00 81.69 160 ALA A N 1
ATOM 1192 C CA . ALA A 1 160 ? 18.215 11.674 3.304 1.00 81.69 160 ALA A CA 1
ATOM 1193 C C . ALA A 1 160 ? 18.911 12.718 2.422 1.00 81.69 160 ALA A C 1
ATOM 1195 O O . ALA A 1 160 ? 20.123 12.653 2.218 1.00 81.69 160 ALA A O 1
ATOM 1196 N N . LYS A 1 161 ? 18.162 13.720 1.949 1.00 81.06 161 LYS A N 1
ATOM 1197 C CA . LYS A 1 161 ? 18.702 14.826 1.155 1.00 81.06 161 LYS A CA 1
ATOM 1198 C C . LYS A 1 161 ? 19.751 15.626 1.926 1.00 81.06 161 LYS A C 1
ATOM 1200 O O . LYS A 1 161 ? 20.841 15.843 1.406 1.00 81.06 161 LYS A O 1
ATOM 1205 N N . ALA A 1 162 ? 19.471 15.978 3.179 1.00 80.81 162 ALA A N 1
ATOM 1206 C CA . ALA A 1 162 ? 20.426 16.685 4.030 1.00 80.81 162 ALA A CA 1
ATOM 1207 C C . ALA A 1 162 ? 21.706 15.868 4.301 1.00 80.81 162 ALA A C 1
ATOM 1209 O O . ALA A 1 162 ? 22.781 16.442 4.482 1.00 80.81 162 ALA A O 1
ATOM 1210 N N . MET A 1 163 ? 21.612 14.534 4.333 1.00 79.19 163 MET A N 1
ATOM 1211 C CA . MET A 1 163 ? 22.779 13.656 4.454 1.00 79.19 163 MET A CA 1
ATOM 1212 C C . MET A 1 163 ? 23.606 13.610 3.167 1.00 79.19 163 MET A C 1
ATOM 1214 O O . MET A 1 163 ? 24.829 13.632 3.260 1.00 79.19 163 MET A O 1
ATOM 1218 N N . MET A 1 164 ? 22.960 13.589 1.998 1.00 78.69 164 MET A N 1
ATOM 1219 C CA . MET A 1 164 ? 23.632 13.591 0.691 1.00 78.69 164 MET A CA 1
ATOM 1220 C C . MET A 1 164 ? 24.317 14.931 0.376 1.00 78.69 164 MET A C 1
ATOM 1222 O O . MET A 1 164 ? 25.374 14.946 -0.244 1.00 78.69 164 MET A O 1
ATOM 1226 N N . GLU A 1 165 ? 23.751 16.055 0.824 1.00 77.88 165 GLU A N 1
ATOM 1227 C CA . GLU A 1 165 ? 24.324 17.400 0.627 1.00 77.88 165 GLU A CA 1
ATOM 1228 C C . GLU A 1 165 ? 25.483 17.716 1.591 1.00 77.88 165 GLU A C 1
ATOM 1230 O O . GLU A 1 165 ? 26.189 18.713 1.431 1.00 77.88 165 GLU A O 1
ATOM 1235 N N . ASN A 1 166 ? 25.698 16.886 2.615 1.00 74.75 166 ASN A N 1
ATOM 1236 C CA . ASN A 1 166 ? 26.761 17.099 3.587 1.00 74.75 166 ASN A CA 1
ATOM 1237 C C . ASN A 1 166 ? 28.087 16.508 3.089 1.00 74.75 166 ASN A C 1
ATOM 1239 O O . ASN A 1 166 ? 28.377 15.339 3.321 1.00 74.75 166 ASN A O 1
ATOM 1243 N N . GLU A 1 167 ? 28.944 17.345 2.504 1.00 63.84 167 GLU A N 1
ATOM 1244 C CA . GLU A 1 167 ? 30.260 16.948 1.966 1.00 63.84 167 GLU A CA 1
ATOM 1245 C C . GLU A 1 167 ? 31.205 16.289 2.993 1.00 63.84 167 GLU A C 1
ATOM 1247 O O . GLU A 1 167 ? 32.184 15.648 2.616 1.00 63.84 167 GLU A O 1
ATOM 1252 N N . ARG A 1 168 ? 30.938 16.422 4.303 1.00 59.00 168 ARG A N 1
ATOM 1253 C CA . ARG A 1 168 ? 31.735 15.769 5.358 1.00 59.00 168 ARG A CA 1
ATOM 1254 C C . ARG A 1 168 ? 31.276 14.348 5.687 1.00 59.00 168 ARG A C 1
ATOM 1256 O O . ARG A 1 168 ? 31.945 13.678 6.474 1.00 59.00 168 ARG A O 1
ATOM 1263 N N . LYS A 1 169 ? 30.132 13.904 5.163 1.00 60.94 169 LYS A N 1
ATOM 1264 C CA . LYS A 1 169 ? 29.593 12.556 5.364 1.00 60.94 169 LYS A CA 1
ATOM 1265 C C . LYS A 1 169 ? 29.536 11.851 4.018 1.00 60.94 169 LYS A C 1
ATOM 1267 O O . LYS A 1 169 ? 28.696 12.156 3.184 1.00 60.94 169 LYS A O 1
ATOM 1272 N N . GLN A 1 170 ? 30.432 10.893 3.818 1.00 65.75 170 GLN A N 1
ATOM 1273 C CA . GLN A 1 170 ? 30.403 10.049 2.633 1.00 65.75 170 GLN A CA 1
ATOM 1274 C C . GLN A 1 170 ? 29.240 9.057 2.763 1.00 65.75 170 GLN A C 1
ATOM 1276 O O . GLN A 1 170 ? 29.275 8.158 3.603 1.00 65.75 170 GLN A O 1
ATOM 1281 N N . VAL A 1 171 ? 28.189 9.273 1.972 1.00 77.12 171 VAL A N 1
ATOM 1282 C CA . VAL A 1 171 ? 26.989 8.429 1.944 1.00 77.12 171 VAL A CA 1
ATOM 1283 C C . VAL A 1 171 ? 26.940 7.682 0.621 1.00 77.12 171 VAL A C 1
ATOM 1285 O O . VAL A 1 171 ? 27.015 8.295 -0.442 1.00 77.12 171 VAL A O 1
ATOM 1288 N N . THR A 1 172 ? 26.782 6.363 0.686 1.00 81.62 172 THR A N 1
ATOM 1289 C CA . THR A 1 172 ? 26.556 5.533 -0.503 1.00 81.62 172 THR A CA 1
ATOM 1290 C C . THR A 1 172 ? 25.062 5.324 -0.674 1.00 81.62 172 THR A C 1
ATOM 1292 O O . THR A 1 172 ? 24.415 4.742 0.194 1.00 81.62 172 THR A O 1
ATOM 1295 N N . VAL A 1 173 ? 24.500 5.800 -1.783 1.00 85.19 173 VAL A N 1
ATOM 1296 C CA . VAL A 1 173 ? 23.069 5.660 -2.074 1.00 85.19 173 VAL A CA 1
ATOM 1297 C C . VAL A 1 173 ? 22.843 4.404 -2.910 1.00 85.19 173 VAL A C 1
ATOM 1299 O O . VAL A 1 173 ? 23.467 4.237 -3.954 1.00 85.19 173 VAL A O 1
ATOM 1302 N N . ILE A 1 174 ? 21.933 3.538 -2.470 1.00 86.31 174 ILE A N 1
ATOM 1303 C CA . ILE A 1 174 ? 21.584 2.284 -3.141 1.00 86.31 174 ILE A CA 1
ATOM 1304 C C . ILE A 1 174 ? 20.116 2.314 -3.546 1.00 86.31 174 ILE A C 1
ATOM 1306 O O . ILE A 1 174 ? 19.223 2.456 -2.705 1.00 86.31 174 ILE A O 1
ATOM 1310 N N . ASP A 1 175 ? 19.876 2.130 -4.838 1.00 86.25 175 ASP A N 1
ATOM 1311 C CA . ASP A 1 175 ? 18.549 1.904 -5.388 1.00 86.25 175 ASP A CA 1
ATOM 1312 C C . ASP A 1 175 ? 18.279 0.400 -5.481 1.00 86.25 175 ASP A C 1
ATOM 1314 O O . ASP A 1 175 ? 18.965 -0.316 -6.211 1.00 86.25 175 ASP A O 1
ATOM 1318 N N . VAL A 1 176 ? 17.268 -0.076 -4.748 1.00 87.62 176 VAL A N 1
ATOM 1319 C CA . VAL A 1 176 ? 16.871 -1.498 -4.747 1.00 87.62 176 VAL A CA 1
ATOM 1320 C C . VAL A 1 176 ? 15.629 -1.786 -5.587 1.00 87.62 176 VAL A C 1
ATOM 1322 O O . VAL A 1 176 ? 14.956 -2.811 -5.413 1.00 87.62 176 VAL A O 1
ATOM 1325 N N . ARG A 1 177 ? 15.282 -0.857 -6.482 1.00 88.38 177 ARG A N 1
ATOM 1326 C CA . ARG A 1 177 ? 14.233 -1.036 -7.489 1.00 88.38 177 ARG A CA 1
ATOM 1327 C C . ARG A 1 177 ? 14.702 -1.935 -8.639 1.00 88.38 177 ARG A C 1
ATOM 1329 O O . ARG A 1 177 ? 15.825 -2.431 -8.657 1.00 88.38 177 ARG A O 1
ATOM 1336 N N . SER A 1 178 ? 13.804 -2.180 -9.591 1.00 88.38 178 SER A N 1
ATOM 1337 C CA . SER A 1 178 ? 14.156 -2.860 -10.841 1.00 88.38 178 SER A CA 1
ATOM 1338 C C . SER A 1 178 ? 15.042 -1.973 -11.727 1.00 88.38 178 SER A C 1
ATOM 1340 O O . SER A 1 178 ? 15.019 -0.745 -11.620 1.00 88.38 178 SER A O 1
ATOM 1342 N N . ALA A 1 179 ? 15.795 -2.592 -12.640 1.00 86.56 179 ALA A N 1
ATOM 1343 C CA . ALA A 1 179 ? 16.635 -1.863 -13.591 1.00 86.56 179 ALA A CA 1
ATOM 1344 C C . ALA A 1 179 ? 15.830 -0.915 -14.498 1.00 86.56 179 ALA A C 1
ATOM 1346 O O . ALA A 1 179 ? 16.295 0.181 -14.803 1.00 86.56 179 ALA A O 1
ATOM 1347 N N . ASP A 1 180 ? 14.604 -1.296 -14.861 1.00 82.94 180 ASP A N 1
ATOM 1348 C CA . ASP A 1 180 ? 13.719 -0.472 -15.689 1.00 82.94 180 ASP A CA 1
ATOM 1349 C C . ASP A 1 180 ? 13.276 0.803 -14.951 1.00 82.94 180 ASP A C 1
ATOM 1351 O O . ASP A 1 180 ? 13.303 1.900 -15.514 1.00 82.94 180 ASP A O 1
ATOM 1355 N N . GLU A 1 181 ? 12.932 0.689 -13.661 1.00 87.38 181 GLU A N 1
ATOM 1356 C CA . GLU A 1 181 ? 12.620 1.845 -12.810 1.00 87.38 181 GLU A CA 1
ATOM 1357 C C . GLU A 1 181 ? 13.831 2.779 -12.676 1.00 87.38 181 GLU A C 1
ATOM 1359 O O . GLU A 1 181 ? 13.675 3.998 -12.754 1.00 87.38 181 GLU A O 1
ATOM 1364 N N . PHE A 1 182 ? 15.031 2.220 -12.516 1.00 87.44 182 PHE A N 1
ATOM 1365 C CA . PHE A 1 182 ? 16.274 2.985 -12.410 1.00 87.44 182 PHE A CA 1
ATOM 1366 C C . PHE A 1 182 ? 16.600 3.737 -13.708 1.00 87.44 182 PHE A C 1
ATOM 1368 O O . PHE A 1 182 ? 16.916 4.929 -13.679 1.00 87.44 182 PHE A O 1
ATOM 1375 N N . ALA A 1 183 ? 16.462 3.073 -14.859 1.00 81.44 183 ALA A N 1
ATOM 1376 C CA . ALA A 1 183 ? 16.691 3.672 -16.173 1.00 81.44 183 ALA A CA 1
ATOM 1377 C C . ALA A 1 183 ? 15.696 4.801 -16.492 1.00 81.44 183 ALA A C 1
ATOM 1379 O O . ALA A 1 183 ? 16.052 5.758 -17.177 1.00 81.44 183 ALA A O 1
ATOM 1380 N N . SER A 1 184 ? 14.467 4.721 -15.966 1.00 82.00 184 SER A N 1
ATOM 1381 C CA . SER A 1 184 ? 13.457 5.780 -16.118 1.00 82.00 184 SER A CA 1
ATOM 1382 C C . SER A 1 184 ? 13.746 7.048 -15.297 1.00 82.00 184 SER A C 1
ATOM 1384 O O . SER A 1 184 ? 13.148 8.094 -15.552 1.00 82.00 184 SER A O 1
ATOM 1386 N N . GLY A 1 185 ? 14.662 6.965 -14.328 1.00 83.25 185 GLY A N 1
ATOM 1387 C CA . GLY A 1 185 ? 15.072 8.070 -13.467 1.00 83.25 185 GLY A CA 1
ATOM 1388 C C . GLY A 1 185 ? 15.496 7.591 -12.075 1.00 83.25 185 GLY A C 1
ATOM 1389 O O . GLY A 1 185 ? 14.793 6.820 -11.412 1.00 83.25 185 GLY A O 1
ATOM 1390 N N . HIS A 1 186 ? 16.642 8.080 -11.608 1.00 89.00 186 HIS A N 1
ATOM 1391 C CA . HIS A 1 186 ? 17.231 7.728 -10.315 1.00 89.00 186 HIS A CA 1
ATOM 1392 C C . HIS A 1 186 ? 17.998 8.914 -9.714 1.00 89.00 186 HIS A C 1
ATOM 1394 O O . HIS A 1 186 ? 18.263 9.906 -10.394 1.00 89.00 186 HIS A O 1
ATOM 1400 N N . ILE A 1 187 ? 18.323 8.816 -8.423 1.00 84.38 187 ILE A N 1
ATOM 1401 C CA . ILE A 1 187 ? 19.176 9.789 -7.728 1.00 84.38 187 ILE A CA 1
ATOM 1402 C C . ILE A 1 187 ? 20.587 9.717 -8.324 1.00 84.38 187 ILE A C 1
ATOM 1404 O O . ILE A 1 187 ? 21.153 8.631 -8.428 1.00 84.38 187 ILE A O 1
ATOM 1408 N N . GLU A 1 188 ? 21.155 10.857 -8.714 1.00 78.12 188 GLU A N 1
ATOM 1409 C CA . GLU A 1 188 ? 22.495 10.918 -9.303 1.00 78.12 188 GLU A CA 1
ATOM 1410 C C . GLU A 1 188 ? 23.548 10.341 -8.342 1.00 78.12 188 GLU A C 1
ATOM 1412 O O . GLU A 1 188 ? 23.555 10.647 -7.151 1.00 78.12 188 GLU A O 1
ATOM 1417 N N . GLY A 1 189 ? 24.409 9.457 -8.854 1.00 80.69 189 GLY A N 1
ATOM 1418 C CA . GLY A 1 189 ? 25.398 8.738 -8.046 1.00 80.69 189 GLY A CA 1
ATOM 1419 C C . GLY A 1 189 ? 24.851 7.534 -7.268 1.00 80.69 189 GLY A C 1
ATOM 1420 O O . GLY A 1 189 ? 25.626 6.874 -6.577 1.00 80.69 189 GLY A O 1
ATOM 1421 N N . ALA A 1 190 ? 23.556 7.210 -7.382 1.00 83.38 190 ALA A N 1
ATOM 1422 C CA . ALA A 1 190 ? 23.006 5.997 -6.786 1.00 83.38 190 ALA A CA 1
ATOM 1423 C C . ALA A 1 190 ? 23.479 4.736 -7.520 1.00 83.38 190 ALA A C 1
ATOM 1425 O O . ALA A 1 190 ? 23.476 4.664 -8.750 1.00 83.38 190 ALA A O 1
ATOM 1426 N N . LEU A 1 191 ? 23.819 3.713 -6.744 1.00 83.50 191 LEU A N 1
ATOM 1427 C CA . LEU A 1 191 ? 24.167 2.390 -7.237 1.00 83.50 191 LEU A CA 1
ATOM 1428 C C . LEU A 1 191 ? 22.912 1.515 -7.315 1.00 83.50 191 LEU A C 1
ATOM 1430 O O . LEU A 1 191 ? 22.178 1.385 -6.336 1.00 83.50 191 LEU A O 1
ATOM 1434 N N . LEU A 1 192 ? 22.669 0.896 -8.468 1.00 86.56 192 LEU A N 1
ATOM 1435 C CA . LEU A 1 192 ? 21.566 -0.045 -8.641 1.00 86.56 192 LEU A CA 1
ATOM 1436 C C . LEU A 1 192 ? 21.956 -1.431 -8.112 1.00 86.56 192 LEU A C 1
ATOM 1438 O O . LEU A 1 192 ? 22.793 -2.109 -8.707 1.00 86.56 192 LEU A O 1
ATOM 1442 N N . ILE A 1 193 ? 21.287 -1.878 -7.051 1.00 86.50 193 ILE A N 1
ATOM 1443 C CA . ILE A 1 193 ? 21.356 -3.258 -6.560 1.00 86.50 193 ILE A CA 1
ATOM 1444 C C . ILE A 1 193 ? 19.923 -3.741 -6.325 1.00 86.50 193 ILE A C 1
ATOM 1446 O O . ILE A 1 193 ? 19.380 -3.511 -5.245 1.00 86.50 193 ILE A O 1
ATOM 1450 N N . PRO A 1 194 ? 19.280 -4.399 -7.305 1.00 86.94 194 PRO A N 1
ATOM 1451 C CA . PRO A 1 194 ? 17.907 -4.862 -7.153 1.00 86.94 194 PRO A CA 1
ATOM 1452 C C . PRO A 1 194 ? 17.752 -5.750 -5.916 1.00 86.94 194 PRO A C 1
ATOM 1454 O O . PRO A 1 194 ? 18.615 -6.579 -5.627 1.00 86.94 194 PRO A O 1
ATOM 1457 N N . VAL A 1 195 ? 16.634 -5.604 -5.198 1.00 84.25 195 VAL A N 1
ATOM 1458 C CA . VAL A 1 195 ? 16.396 -6.335 -3.937 1.00 84.25 195 VAL A CA 1
ATOM 1459 C C . VAL A 1 195 ? 16.500 -7.859 -4.083 1.00 84.25 195 VAL A C 1
ATOM 1461 O O . VAL A 1 195 ? 16.856 -8.541 -3.128 1.00 84.25 195 VAL A O 1
ATOM 1464 N N . ASP A 1 196 ? 16.214 -8.393 -5.271 1.00 83.25 196 ASP A N 1
ATOM 1465 C CA . ASP A 1 196 ? 16.260 -9.832 -5.552 1.00 83.25 196 ASP A CA 1
ATOM 1466 C C . ASP A 1 196 ? 17.692 -10.361 -5.739 1.00 83.25 196 ASP A C 1
ATOM 1468 O O . ASP A 1 196 ? 17.941 -11.554 -5.566 1.00 83.25 196 ASP A O 1
ATOM 1472 N N . ASP A 1 197 ? 18.644 -9.476 -6.041 1.00 82.00 197 ASP A N 1
ATOM 1473 C CA . ASP A 1 197 ? 20.053 -9.810 -6.269 1.00 82.00 197 ASP A CA 1
ATOM 1474 C C . ASP A 1 197 ? 20.980 -9.266 -5.173 1.00 82.00 197 ASP A C 1
ATOM 1476 O O . ASP A 1 197 ? 22.203 -9.407 -5.266 1.00 82.00 197 ASP A O 1
ATOM 1480 N N . ILE A 1 198 ? 20.422 -8.677 -4.110 1.00 83.31 198 ILE A N 1
ATOM 1481 C CA . ILE A 1 198 ? 21.204 -7.999 -3.074 1.00 83.31 198 ILE A CA 1
ATOM 1482 C C . ILE A 1 198 ? 22.183 -8.942 -2.368 1.00 83.31 198 ILE A C 1
ATOM 1484 O O . ILE A 1 198 ? 23.346 -8.595 -2.215 1.00 83.31 198 ILE A O 1
ATOM 1488 N N . GLU A 1 199 ? 21.783 -10.176 -2.060 1.00 81.12 199 GLU A N 1
ATOM 1489 C CA . GLU A 1 199 ? 22.658 -11.177 -1.427 1.00 81.12 199 GLU A CA 1
ATOM 1490 C C . GLU A 1 199 ? 23.874 -11.542 -2.295 1.00 81.12 199 GLU A C 1
ATOM 1492 O O . GLU A 1 199 ? 24.932 -11.906 -1.783 1.00 81.12 199 GLU A O 1
ATOM 1497 N N . LYS A 1 200 ? 23.743 -11.434 -3.623 1.00 80.31 200 LYS A N 1
ATOM 1498 C CA . LYS A 1 200 ? 24.795 -11.802 -4.581 1.00 80.31 200 LYS A CA 1
ATOM 1499 C C . LYS A 1 200 ? 25.691 -10.620 -4.926 1.00 80.31 200 LYS A C 1
ATOM 1501 O O . LYS A 1 200 ? 26.895 -10.788 -5.102 1.00 80.31 200 LYS A O 1
ATOM 1506 N N . LEU A 1 201 ? 25.095 -9.439 -5.077 1.00 77.12 201 LEU A N 1
ATOM 1507 C CA . LEU A 1 201 ? 25.762 -8.255 -5.613 1.00 77.12 201 LEU A CA 1
ATOM 1508 C C . LEU A 1 201 ? 26.266 -7.311 -4.522 1.00 77.12 201 LEU A C 1
ATOM 1510 O O . LEU A 1 201 ? 27.271 -6.639 -4.752 1.00 77.12 201 LEU A O 1
ATOM 1514 N N . ALA A 1 202 ? 25.648 -7.288 -3.335 1.00 72.81 202 ALA A N 1
ATOM 1515 C CA . ALA A 1 202 ? 26.066 -6.397 -2.251 1.00 72.81 202 ALA A CA 1
ATOM 1516 C C . ALA A 1 202 ? 27.520 -6.650 -1.841 1.00 72.81 202 ALA A C 1
ATOM 1518 O O . ALA A 1 202 ? 28.295 -5.708 -1.754 1.00 72.81 202 ALA A O 1
ATOM 1519 N N . ALA A 1 203 ? 27.937 -7.910 -1.690 1.00 71.00 203 ALA A N 1
ATOM 1520 C CA . ALA A 1 203 ? 29.314 -8.241 -1.312 1.00 71.00 203 ALA A CA 1
ATOM 1521 C C . ALA A 1 203 ? 30.363 -7.828 -2.365 1.00 71.00 203 ALA A C 1
ATOM 1523 O O . ALA A 1 203 ? 31.516 -7.584 -2.020 1.00 71.00 203 ALA A O 1
ATOM 1524 N N . ALA A 1 204 ? 29.977 -7.760 -3.643 1.00 69.38 204 ALA A N 1
ATOM 1525 C CA . ALA A 1 204 ? 30.872 -7.394 -4.738 1.00 69.38 204 ALA A CA 1
ATOM 1526 C C . ALA A 1 204 ? 30.909 -5.881 -4.995 1.00 69.38 204 ALA A C 1
ATOM 1528 O O . ALA A 1 204 ? 31.937 -5.359 -5.423 1.00 69.38 204 ALA A O 1
ATOM 1529 N N . GLN A 1 205 ? 29.792 -5.185 -4.765 1.00 67.94 205 GLN A N 1
ATOM 1530 C CA . GLN A 1 205 ? 29.639 -3.769 -5.103 1.00 67.94 205 GLN A CA 1
ATOM 1531 C C . GLN A 1 205 ? 29.686 -2.830 -3.887 1.00 67.94 205 GLN A C 1
ATOM 1533 O O . GLN A 1 205 ? 29.864 -1.627 -4.066 1.00 67.94 205 GLN A O 1
ATOM 1538 N N . LEU A 1 206 ? 29.587 -3.363 -2.665 1.00 70.69 206 LEU A N 1
ATOM 1539 C CA . LEU A 1 206 ? 29.748 -2.635 -1.402 1.00 70.69 206 LEU A CA 1
ATOM 1540 C C . LEU A 1 206 ? 30.989 -3.164 -0.661 1.00 70.69 206 LEU A C 1
ATOM 1542 O O . LEU A 1 206 ? 30.861 -3.930 0.296 1.00 70.69 206 LEU A O 1
ATOM 1546 N N . PRO A 1 207 ? 32.207 -2.807 -1.112 1.00 59.47 207 PRO A N 1
ATOM 1547 C CA . PRO A 1 207 ? 33.440 -3.282 -0.485 1.00 59.47 207 PRO A CA 1
ATOM 1548 C C . PRO A 1 207 ? 33.648 -2.710 0.926 1.00 59.47 207 PRO A C 1
ATOM 1550 O O . PRO A 1 207 ? 34.354 -3.318 1.725 1.00 59.47 207 PRO A O 1
ATOM 1553 N N . ASP A 1 208 ? 33.033 -1.564 1.231 1.00 68.12 208 ASP A N 1
ATOM 1554 C CA . ASP A 1 208 ? 33.068 -0.925 2.544 1.00 68.12 208 ASP A CA 1
ATOM 1555 C C . ASP A 1 208 ? 31.703 -1.068 3.235 1.00 68.12 208 ASP A C 1
ATOM 1557 O O . ASP A 1 208 ? 30.743 -0.370 2.901 1.00 68.12 208 ASP A O 1
ATOM 1561 N N . LYS A 1 209 ? 31.618 -2.009 4.183 1.00 65.25 209 LYS A N 1
ATOM 1562 C CA . LYS A 1 209 ? 30.418 -2.253 4.998 1.00 65.25 209 LYS A CA 1
ATOM 1563 C C . LYS A 1 209 ? 30.285 -1.281 6.182 1.00 65.25 209 LYS A C 1
ATOM 1565 O O . LYS A 1 209 ? 29.230 -1.269 6.810 1.00 65.25 209 LYS A O 1
ATOM 1570 N N . ASP A 1 210 ? 31.313 -0.478 6.470 1.00 64.31 210 ASP A N 1
ATOM 1571 C CA . ASP A 1 210 ? 31.316 0.507 7.562 1.00 64.31 210 ASP A CA 1
ATOM 1572 C C . ASP A 1 210 ? 30.870 1.905 7.085 1.00 64.31 210 ASP A C 1
ATOM 1574 O O . ASP A 1 210 ? 30.571 2.792 7.894 1.00 64.31 210 ASP A O 1
ATOM 1578 N N . ALA A 1 211 ? 30.788 2.115 5.767 1.00 69.81 211 ALA A N 1
ATOM 1579 C CA . ALA A 1 211 ? 30.264 3.337 5.171 1.00 69.81 211 ALA A CA 1
ATOM 1580 C C . ALA A 1 211 ? 28.772 3.548 5.500 1.00 69.81 211 ALA A C 1
ATOM 1582 O O . ALA A 1 211 ? 27.985 2.611 5.630 1.00 69.81 211 ALA A O 1
ATOM 1583 N N . THR A 1 212 ? 28.339 4.812 5.588 1.00 77.94 212 THR A N 1
ATOM 1584 C CA . THR A 1 212 ? 26.910 5.122 5.758 1.00 77.94 212 THR A CA 1
ATOM 1585 C C . THR A 1 212 ? 26.163 4.804 4.463 1.00 77.94 212 THR A C 1
ATOM 1587 O O . THR A 1 212 ? 26.332 5.494 3.456 1.00 77.94 212 THR A O 1
ATOM 1590 N N . ILE A 1 213 ? 25.330 3.764 4.491 1.00 84.62 213 ILE A N 1
ATOM 1591 C CA . ILE A 1 213 ? 24.561 3.296 3.334 1.00 84.62 213 ILE A CA 1
ATOM 1592 C C . ILE A 1 213 ? 23.119 3.799 3.424 1.00 84.62 213 ILE A C 1
ATOM 1594 O O . ILE A 1 213 ? 22.421 3.579 4.414 1.00 84.62 213 ILE A O 1
ATOM 1598 N N . LEU A 1 214 ? 22.655 4.445 2.357 1.00 85.25 214 LEU A N 1
ATOM 1599 C CA . LEU A 1 214 ? 21.288 4.923 2.209 1.00 85.25 214 LEU A CA 1
ATOM 1600 C C . LEU A 1 214 ? 20.559 4.076 1.173 1.00 85.25 214 LEU A C 1
ATOM 1602 O O . LEU A 1 214 ? 20.795 4.205 -0.023 1.00 85.25 214 LEU A O 1
ATOM 1606 N N . VAL A 1 215 ? 19.656 3.215 1.631 1.00 86.69 215 VAL A N 1
ATOM 1607 C CA . VAL A 1 215 ? 18.896 2.318 0.756 1.00 86.69 215 VAL A CA 1
ATOM 1608 C C . VAL A 1 215 ? 17.511 2.896 0.499 1.00 86.69 215 VAL A C 1
ATOM 1610 O O . VAL A 1 215 ? 16.768 3.168 1.444 1.00 86.69 215 VAL A O 1
ATOM 1613 N N . TYR A 1 216 ? 17.124 3.036 -0.768 1.00 83.94 216 TYR A N 1
ATOM 1614 C CA . TYR A 1 216 ? 15.792 3.513 -1.132 1.00 83.94 216 TYR A CA 1
ATOM 1615 C C . TYR A 1 216 ? 15.118 2.628 -2.176 1.00 83.94 216 TYR A C 1
ATOM 1617 O O . TYR A 1 216 ? 15.743 1.898 -2.943 1.00 83.94 216 TYR A O 1
ATOM 1625 N N . CYS A 1 217 ? 13.791 2.686 -2.184 1.00 85.06 217 CYS A N 1
ATOM 1626 C CA . CYS A 1 217 ? 12.975 2.122 -3.245 1.00 85.06 217 CYS A CA 1
ATOM 1627 C C . CYS A 1 217 ? 11.720 2.976 -3.442 1.00 85.06 217 CYS A C 1
ATOM 1629 O O . CYS A 1 217 ? 11.472 3.903 -2.676 1.00 85.06 217 CYS A O 1
ATOM 1631 N N . GLY A 1 218 ? 10.889 2.645 -4.434 1.00 69.06 218 GLY A N 1
ATOM 1632 C CA . GLY A 1 218 ? 9.699 3.447 -4.750 1.00 69.06 218 GLY A CA 1
ATOM 1633 C C . GLY A 1 218 ? 8.622 3.485 -3.653 1.00 69.06 218 GLY A C 1
ATOM 1634 O O . GLY A 1 218 ? 7.806 4.400 -3.643 1.00 69.06 218 GLY A O 1
ATOM 1635 N N . SER A 1 219 ? 8.593 2.509 -2.736 1.00 70.56 219 SER A N 1
ATOM 1636 C CA . SER A 1 219 ? 7.517 2.347 -1.737 1.00 70.56 219 SER A CA 1
ATOM 1637 C C . SER A 1 219 ? 7.986 2.104 -0.295 1.00 70.56 219 SER A C 1
ATOM 1639 O O . SER A 1 219 ? 7.156 1.949 0.595 1.00 70.56 219 SER A O 1
ATOM 1641 N N . GLY A 1 220 ? 9.295 2.037 -0.043 1.00 66.44 220 GLY A N 1
ATOM 1642 C CA . GLY A 1 220 ? 9.889 1.738 1.270 1.00 66.44 220 GLY A CA 1
ATOM 1643 C C . GLY A 1 220 ? 10.005 0.248 1.651 1.00 66.44 220 GLY A C 1
ATOM 1644 O O . GLY A 1 220 ? 10.780 -0.082 2.545 1.00 66.44 220 GLY A O 1
ATOM 1645 N N . VAL A 1 221 ? 9.294 -0.667 0.976 1.00 63.06 221 VAL A N 1
ATOM 1646 C CA . VAL A 1 221 ? 9.261 -2.108 1.328 1.00 63.06 221 VAL A CA 1
ATOM 1647 C C . VAL A 1 221 ? 10.536 -2.840 0.911 1.00 63.06 221 VAL A C 1
ATOM 1649 O O . VAL A 1 221 ? 11.159 -3.534 1.711 1.00 63.06 221 VAL A O 1
ATOM 1652 N N . ARG A 1 222 ? 10.954 -2.659 -0.347 1.00 78.50 222 ARG A N 1
ATOM 1653 C CA . ARG A 1 222 ? 12.158 -3.311 -0.883 1.00 78.50 222 ARG A CA 1
ATOM 1654 C C . ARG A 1 222 ? 13.414 -2.828 -0.159 1.00 78.50 222 ARG A C 1
ATOM 1656 O O . ARG A 1 222 ? 14.283 -3.633 0.142 1.00 78.50 222 ARG A O 1
ATOM 1663 N N . SER A 1 223 ? 13.463 -1.544 0.197 1.00 79.56 223 SER A N 1
ATOM 1664 C CA . SER A 1 223 ? 14.558 -0.955 0.974 1.00 79.56 223 SER A CA 1
ATOM 1665 C C . SER A 1 223 ? 14.612 -1.475 2.409 1.00 79.56 223 SER A C 1
ATOM 1667 O O . SER A 1 223 ? 15.702 -1.702 2.913 1.00 79.56 223 SER A O 1
ATOM 1669 N N . ALA A 1 224 ? 13.467 -1.733 3.052 1.00 75.19 224 ALA A N 1
ATOM 1670 C CA . ALA A 1 224 ? 13.446 -2.359 4.376 1.00 75.19 224 ALA A CA 1
ATOM 1671 C C . ALA A 1 224 ? 13.923 -3.820 4.325 1.00 75.19 224 ALA A C 1
ATOM 1673 O O . ALA A 1 224 ? 14.704 -4.242 5.174 1.00 75.19 224 ALA A O 1
ATOM 1674 N N . LYS A 1 225 ? 13.504 -4.590 3.312 1.00 78.31 225 LYS A N 1
ATOM 1675 C CA . LYS A 1 225 ? 14.002 -5.960 3.095 1.00 78.31 225 LYS A CA 1
ATOM 1676 C C . LYS A 1 225 ? 15.515 -5.968 2.849 1.00 78.31 225 LYS A C 1
ATOM 1678 O O . LYS A 1 225 ? 16.236 -6.729 3.482 1.00 78.31 225 LYS A O 1
ATOM 1683 N N . ALA A 1 226 ? 15.982 -5.076 1.982 1.00 81.88 226 ALA A N 1
ATOM 1684 C CA . ALA A 1 226 ? 17.396 -4.894 1.689 1.00 81.88 226 ALA A CA 1
ATOM 1685 C C . ALA A 1 226 ? 18.217 -4.533 2.937 1.00 81.88 226 ALA A C 1
ATOM 1687 O O . ALA A 1 226 ? 19.259 -5.132 3.168 1.00 81.88 226 ALA A O 1
ATOM 1688 N N . ALA A 1 227 ? 17.723 -3.618 3.776 1.00 81.62 227 ALA A N 1
ATOM 1689 C CA . ALA A 1 227 ? 18.405 -3.202 5.003 1.00 81.62 227 ALA A CA 1
ATOM 1690 C C . ALA A 1 227 ? 18.488 -4.304 6.077 1.00 81.62 227 ALA A C 1
ATOM 1692 O O . ALA A 1 227 ? 19.357 -4.249 6.938 1.00 81.62 227 ALA A O 1
ATOM 1693 N N . ASN A 1 228 ? 17.607 -5.307 6.021 1.00 75.88 228 ASN A N 1
ATOM 1694 C CA . ASN A 1 228 ? 17.653 -6.481 6.898 1.00 75.88 228 ASN A CA 1
ATOM 1695 C C . ASN A 1 228 ? 18.539 -7.617 6.353 1.00 75.88 228 ASN A C 1
ATOM 1697 O O . ASN A 1 228 ? 18.622 -8.674 6.977 1.00 75.88 228 ASN A O 1
ATOM 1701 N N . THR A 1 229 ? 19.160 -7.441 5.184 1.00 72.44 229 THR A N 1
ATOM 1702 C CA . THR A 1 229 ? 20.037 -8.454 4.581 1.00 72.44 229 THR A CA 1
ATOM 1703 C C . THR A 1 229 ? 21.481 -8.240 5.055 1.00 72.44 229 THR A C 1
ATOM 1705 O O . THR A 1 229 ? 21.948 -7.106 5.099 1.00 72.44 229 THR A O 1
ATOM 1708 N N . ASN A 1 230 ? 22.166 -9.321 5.446 1.00 55.88 230 ASN A N 1
ATOM 1709 C CA . ASN A 1 230 ? 23.476 -9.321 6.126 1.00 55.88 230 ASN A CA 1
ATOM 1710 C C . ASN A 1 230 ? 24.677 -9.424 5.157 1.00 55.88 230 ASN A C 1
ATOM 1712 O O . ASN A 1 230 ? 24.579 -10.243 4.219 1.00 55.88 230 ASN A O 1
#

pLDDT: mean 70.06, std 16.32, range [26.7, 90.5]

Sequence (230 aa):
MSNLKRKVVSCLLGIYLLFTFLPAVCAEELTDVTLSVNGKVLAVNSAAIVDNGTVLVPFRAVFEELGAAVTWDKVTKKAYATKENTIVIACIPCEFVSVNDEIRPISVPPRIVNDRVMIPANVVNGLFGASTAGTASDADTDTIKGTSAVEYKKITPEEAKAMMENERKQVTVIDVRSADEFASGHIEGALLIPVDDIEKLAAAQLPDKDATILVYCGSGVRSAKAANTN

InterPro domains:
  IPR001763 Rhodanese-like domain [PF00581] (156-228)
  IPR001763 Rhodanese-like domain [PS50206] (167-227)
  IPR001763 Rhodanese-like domain [SM00450] (157-230)
  IPR012854 Copper amine oxidase-like, N-terminal [PF07833] (37-131)
  IPR036582 Copper amine oxidase-like, N-terminal domain superfamily [G3DSA:3.30.457.10] (55-133)
  IPR036582 Copper amine oxidase-like, N-terminal domain superfamily [SSF55383] (55-132)
  IPR036873 Rhodanese-like domain superfamily [G3DSA:3.40.250.10] (136-229)
  IPR036873 Rhodanese-like domain superfamily [SSF52821] (151-228)